Protein AF-K9VS09-F1 (afdb_monomer)

pLDDT: mean 83.29, std 17.56, range [35.41, 98.81]

Organism: NCBI:txid179408

Structure (mmCIF, N/CA/C/O backbone):
data_AF-K9VS09-F1
#
_entry.id   AF-K9VS09-F1
#
loop_
_atom_site.group_PDB
_atom_site.id
_atom_site.type_symbol
_atom_site.label_atom_id
_atom_site.label_alt_id
_atom_site.label_comp_id
_atom_site.label_asym_id
_atom_site.label_entity_id
_atom_site.label_seq_id
_atom_site.pdbx_PDB_ins_code
_atom_site.Cartn_x
_atom_site.Cartn_y
_atom_site.Cartn_z
_atom_site.occupancy
_atom_site.B_iso_or_equiv
_atom_site.auth_seq_id
_atom_site.auth_comp_id
_atom_site.auth_asym_id
_atom_site.auth_atom_id
_atom_site.pdbx_PDB_model_num
ATOM 1 N N . MET A 1 1 ? 33.680 -19.937 -50.812 1.00 61.38 1 MET A N 1
ATOM 2 C CA . MET A 1 1 ? 33.586 -20.723 -52.054 1.00 61.38 1 MET A CA 1
ATOM 3 C C . MET A 1 1 ? 34.988 -21.170 -52.400 1.00 61.38 1 MET A C 1
ATOM 5 O O . MET A 1 1 ? 35.864 -20.314 -52.418 1.00 61.38 1 MET A O 1
ATOM 9 N N . ASP A 1 2 ? 35.218 -22.463 -52.589 1.00 74.00 2 ASP A N 1
ATOM 10 C CA . ASP A 1 2 ? 36.475 -22.972 -53.142 1.00 74.00 2 ASP A CA 1
ATOM 11 C C . ASP A 1 2 ? 36.403 -23.099 -54.675 1.00 74.00 2 ASP A C 1
ATOM 13 O O . ASP A 1 2 ? 35.373 -22.819 -55.294 1.00 74.00 2 ASP A O 1
ATOM 17 N N . SER A 1 3 ? 37.511 -23.508 -55.296 1.00 69.38 3 SER A N 1
ATOM 18 C CA . SER A 1 3 ? 37.641 -23.674 -56.749 1.00 69.38 3 SER A CA 1
ATOM 19 C C . SER A 1 3 ? 36.768 -24.788 -57.344 1.00 69.38 3 SER A C 1
ATOM 21 O O . SER A 1 3 ? 36.714 -24.913 -58.564 1.00 69.38 3 SER A O 1
ATOM 23 N N . SER A 1 4 ? 36.069 -25.565 -56.508 1.00 77.88 4 SER A N 1
ATOM 24 C CA . SER A 1 4 ? 35.076 -26.572 -56.913 1.00 77.88 4 SER A CA 1
ATOM 25 C C . SER A 1 4 ? 33.634 -26.109 -56.655 1.00 77.88 4 SER A C 1
ATOM 27 O O . SER A 1 4 ? 32.692 -26.866 -56.880 1.00 77.88 4 SER A O 1
ATOM 29 N N . GLY A 1 5 ? 33.444 -24.866 -56.195 1.00 69.06 5 GLY A N 1
ATOM 30 C CA . GLY A 1 5 ? 32.136 -24.266 -55.935 1.00 69.06 5 GLY A CA 1
ATOM 31 C C . GLY A 1 5 ? 31.558 -24.557 -54.547 1.00 69.06 5 GLY A C 1
ATOM 32 O O . GLY A 1 5 ? 30.433 -24.139 -54.274 1.00 69.06 5 GLY A O 1
ATOM 33 N N . ALA A 1 6 ? 32.291 -25.214 -53.642 1.00 67.88 6 ALA A N 1
ATOM 34 C CA . ALA A 1 6 ? 31.785 -25.501 -52.304 1.00 67.88 6 ALA A CA 1
ATOM 35 C C . ALA A 1 6 ? 31.854 -24.251 -51.417 1.00 67.88 6 ALA A C 1
ATOM 37 O O . ALA A 1 6 ? 32.883 -23.578 -51.311 1.00 67.88 6 ALA A O 1
ATOM 38 N N . TYR A 1 7 ? 30.754 -23.920 -50.751 1.00 76.00 7 TYR A N 1
ATOM 39 C CA . TYR A 1 7 ? 30.712 -22.874 -49.737 1.00 76.00 7 TYR A CA 1
ATOM 40 C C . TYR A 1 7 ? 30.000 -23.359 -48.487 1.00 76.00 7 TYR A C 1
ATOM 42 O O . TYR A 1 7 ? 29.093 -24.182 -48.539 1.00 76.00 7 TYR A O 1
ATOM 50 N N . VAL A 1 8 ? 30.413 -22.793 -47.359 1.00 62.03 8 VAL A N 1
ATOM 51 C CA . VAL A 1 8 ? 29.690 -22.873 -46.097 1.00 62.03 8 VAL A CA 1
ATOM 52 C C . VAL A 1 8 ? 29.007 -21.532 -45.886 1.00 62.03 8 VAL A C 1
ATOM 54 O O . VAL A 1 8 ? 29.649 -20.484 -45.958 1.00 62.03 8 VAL A O 1
ATOM 57 N N . GLY A 1 9 ? 27.699 -21.575 -45.660 1.00 75.31 9 GLY A N 1
ATOM 58 C CA . GLY A 1 9 ? 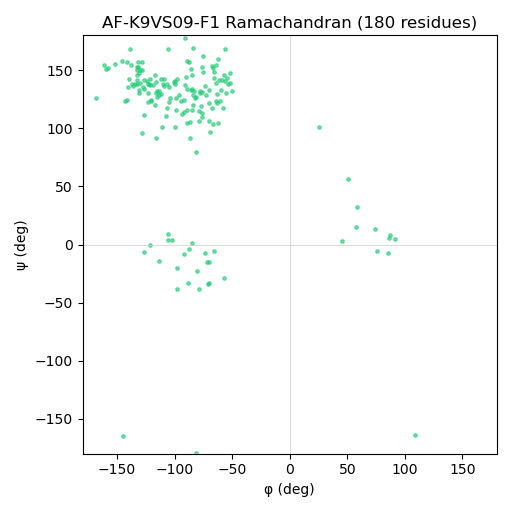26.918 -20.437 -45.199 1.00 75.31 9 GLY A CA 1
ATOM 59 C C . GLY A 1 9 ? 26.578 -20.623 -43.728 1.00 75.31 9 GLY A C 1
ATOM 60 O O . GLY A 1 9 ? 26.166 -21.706 -43.318 1.00 75.31 9 GLY A O 1
ATOM 61 N N . GLN A 1 10 ? 26.737 -19.566 -42.941 1.00 66.75 10 GLN A N 1
ATOM 62 C CA . GLN A 1 10 ? 26.152 -19.483 -41.613 1.00 66.75 10 GLN A CA 1
ATOM 63 C C . GLN A 1 10 ? 24.868 -18.666 -41.724 1.00 66.75 10 GLN A C 1
ATOM 65 O O . GLN A 1 10 ? 24.889 -17.549 -42.238 1.00 66.75 10 GLN A O 1
ATOM 70 N N . ALA A 1 11 ? 23.759 -19.218 -41.244 1.00 69.62 11 ALA A N 1
ATOM 71 C CA . ALA A 1 11 ? 22.544 -18.453 -41.022 1.00 69.62 11 ALA A CA 1
ATOM 72 C C . ALA A 1 11 ? 22.455 -18.094 -39.536 1.00 69.62 11 ALA A C 1
ATOM 74 O O . ALA A 1 11 ? 22.726 -18.928 -38.672 1.00 69.62 11 ALA A O 1
ATOM 75 N N . PHE A 1 12 ? 22.057 -16.861 -39.248 1.00 64.81 12 PHE A N 1
ATOM 76 C CA . PHE A 1 12 ? 21.596 -16.451 -37.929 1.00 64.81 12 PHE A CA 1
ATOM 77 C C . PHE A 1 12 ? 20.296 -15.671 -38.091 1.00 64.81 12 PHE A C 1
ATOM 79 O O . PHE A 1 12 ? 20.057 -15.041 -39.122 1.00 64.81 12 PHE A O 1
ATOM 86 N N . THR A 1 13 ? 19.468 -15.705 -37.056 1.00 55.44 13 THR A N 1
ATOM 87 C CA . THR A 1 13 ? 18.258 -14.891 -36.976 1.00 55.44 13 THR A CA 1
ATOM 88 C C . THR A 1 13 ? 18.535 -13.755 -36.006 1.00 55.44 13 THR A C 1
ATOM 90 O O . THR A 1 13 ? 18.895 -13.999 -34.855 1.00 55.44 13 THR A O 1
ATOM 93 N N . LEU A 1 14 ? 18.391 -12.512 -36.464 1.00 49.16 14 LEU A N 1
ATOM 94 C CA . LEU A 1 14 ? 18.384 -11.355 -35.577 1.00 49.16 14 LEU A CA 1
ATOM 95 C C . LEU A 1 14 ? 16.941 -11.104 -35.139 1.00 49.16 14 LEU A C 1
ATOM 97 O O . LEU A 1 14 ? 16.134 -10.594 -35.913 1.00 49.16 14 LEU A O 1
ATOM 101 N N . ASN A 1 15 ? 16.611 -11.453 -33.899 1.00 53.94 15 ASN A N 1
ATOM 102 C CA . ASN A 1 15 ? 15.335 -11.056 -33.319 1.00 53.94 15 ASN A CA 1
ATOM 103 C C . ASN A 1 15 ? 15.435 -9.593 -32.878 1.00 53.94 15 ASN A C 1
ATOM 105 O O . ASN A 1 15 ? 16.070 -9.282 -31.873 1.00 53.94 15 ASN A O 1
ATOM 109 N N . VAL A 1 16 ? 14.795 -8.694 -33.622 1.00 59.88 16 VAL A N 1
ATOM 110 C CA . VAL A 1 16 ? 14.548 -7.328 -33.153 1.00 59.88 16 VAL A CA 1
ATOM 111 C C . VAL A 1 16 ? 13.402 -7.411 -32.144 1.00 59.88 16 VAL A C 1
ATOM 113 O O . VAL A 1 16 ? 12.271 -7.716 -32.523 1.00 59.88 16 VAL A O 1
ATOM 116 N N . ARG A 1 17 ? 13.685 -7.206 -30.849 1.00 62.62 17 ARG A N 1
ATOM 117 C CA . ARG A 1 17 ? 12.623 -6.995 -29.850 1.00 62.62 17 ARG A CA 1
ATOM 118 C C . ARG A 1 17 ? 11.814 -5.761 -30.270 1.00 62.62 17 ARG A C 1
ATOM 120 O O . ARG A 1 17 ? 12.388 -4.795 -30.773 1.00 62.62 17 ARG A O 1
ATOM 127 N N . GLY A 1 18 ? 10.492 -5.807 -30.090 1.00 68.75 18 GLY A N 1
ATOM 128 C CA . GLY A 1 18 ? 9.643 -4.624 -30.252 1.00 68.75 18 GLY A CA 1
ATOM 129 C C . GLY A 1 18 ? 10.107 -3.476 -29.347 1.00 68.75 18 GLY A C 1
ATOM 130 O O . GLY A 1 18 ? 10.951 -3.670 -28.473 1.00 68.75 18 GLY A O 1
ATOM 131 N N . VAL A 1 19 ? 9.579 -2.268 -29.562 1.00 80.69 19 VAL A N 1
ATOM 132 C CA . VAL A 1 19 ? 9.852 -1.134 -28.664 1.00 80.69 19 VAL A CA 1
ATOM 133 C C . VAL A 1 19 ? 9.417 -1.530 -27.251 1.00 80.69 19 VAL A C 1
ATOM 135 O O . VAL A 1 19 ? 8.242 -1.807 -27.046 1.00 80.69 19 VAL A O 1
ATOM 138 N N . ASN A 1 20 ? 10.363 -1.578 -26.313 1.00 87.25 20 ASN A N 1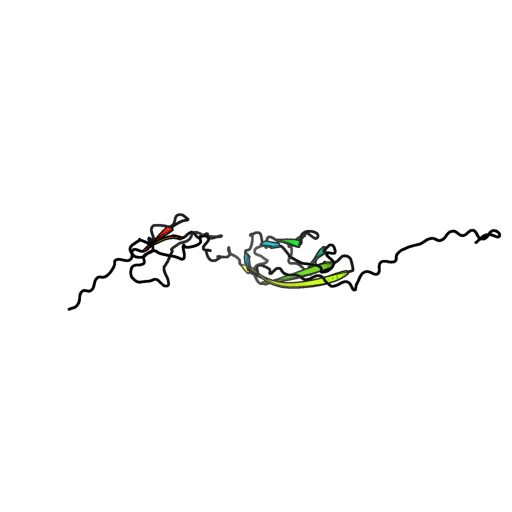
ATOM 139 C CA . ASN A 1 20 ? 10.112 -1.916 -24.913 1.00 87.25 20 ASN A CA 1
ATOM 140 C C . ASN A 1 20 ? 9.138 -0.907 -24.289 1.00 87.25 20 ASN A C 1
ATOM 142 O O . ASN A 1 20 ? 9.417 0.298 -24.308 1.00 87.25 20 ASN A O 1
ATOM 146 N N . ALA A 1 21 ? 8.022 -1.378 -23.737 1.00 91.25 21 ALA A N 1
ATOM 147 C CA . ALA A 1 21 ? 7.096 -0.532 -23.003 1.00 91.25 21 ALA A CA 1
ATOM 148 C C . ALA A 1 21 ? 7.562 -0.393 -21.544 1.00 91.25 21 ALA A C 1
ATOM 150 O O . ALA A 1 21 ? 8.121 -1.329 -20.989 1.00 91.25 21 ALA A O 1
ATOM 151 N N . PRO A 1 22 ? 7.358 0.761 -20.886 1.00 93.25 22 PRO A N 1
ATOM 152 C CA . PRO A 1 22 ? 7.612 0.852 -19.456 1.00 93.25 22 PRO A CA 1
ATOM 153 C C . PRO A 1 22 ? 6.620 -0.021 -18.671 1.00 93.25 22 PRO A C 1
ATOM 155 O O . PRO A 1 22 ? 5.462 -0.165 -19.088 1.00 93.25 22 PRO A O 1
ATOM 158 N N . PRO A 1 23 ? 7.008 -0.513 -17.482 1.00 97.31 23 PRO A N 1
ATOM 159 C CA . PRO A 1 23 ? 6.078 -1.206 -16.604 1.00 97.31 23 PRO A CA 1
ATOM 160 C C . PRO A 1 23 ? 4.938 -0.283 -16.148 1.00 97.31 23 PRO A C 1
ATOM 162 O O . PRO A 1 23 ? 5.060 0.938 -16.133 1.00 97.31 23 PRO A O 1
ATOM 165 N N . GLY A 1 24 ? 3.823 -0.860 -15.705 1.00 97.19 24 GLY A N 1
ATOM 166 C CA . GLY A 1 24 ? 2.690 -0.149 -15.112 1.00 97.19 24 GLY A CA 1
ATOM 167 C C . GLY A 1 24 ? 2.404 -0.624 -13.691 1.00 97.19 24 GLY A C 1
ATOM 168 O O . GLY A 1 24 ? 2.161 -1.811 -13.472 1.00 97.19 24 GLY A O 1
ATOM 169 N N . ILE A 1 25 ? 2.394 0.294 -12.719 1.00 98.19 25 ILE A N 1
ATOM 170 C CA . ILE A 1 25 ? 1.985 0.013 -11.333 1.00 98.19 25 ILE A CA 1
ATOM 171 C C . ILE A 1 25 ? 0.455 0.066 -11.250 1.00 98.19 25 ILE A C 1
ATOM 173 O O . ILE A 1 25 ? -0.152 1.064 -11.628 1.00 98.19 25 ILE A O 1
ATOM 177 N N . ILE A 1 26 ? -0.168 -0.999 -10.740 1.00 97.88 26 ILE A N 1
ATOM 178 C CA . ILE A 1 26 ? -1.633 -1.162 -10.673 1.00 97.88 26 ILE A CA 1
ATOM 179 C C . ILE A 1 26 ? -2.167 -1.352 -9.246 1.00 97.88 26 ILE A C 1
ATOM 181 O O . ILE A 1 26 ? -3.371 -1.505 -9.050 1.00 97.88 26 ILE A O 1
ATOM 185 N N . SER A 1 27 ? -1.294 -1.355 -8.238 1.00 97.88 27 SER A N 1
ATOM 186 C CA . SER A 1 27 ? -1.678 -1.365 -6.823 1.00 97.88 27 SER A CA 1
ATOM 187 C C . SER A 1 27 ? -1.850 0.049 -6.263 1.00 97.88 27 SER A C 1
ATOM 189 O O . SER A 1 27 ? -1.278 1.018 -6.766 1.00 97.88 27 SER A O 1
ATOM 191 N N . SER A 1 28 ? -2.611 0.167 -5.174 1.00 96.81 28 SER A N 1
ATOM 192 C CA . SER A 1 28 ? -2.734 1.401 -4.389 1.00 96.81 28 SER A CA 1
ATOM 193 C C . SER A 1 28 ? -2.254 1.179 -2.948 1.00 96.81 28 SER A C 1
ATOM 195 O O . SER A 1 28 ? -2.580 0.140 -2.367 1.00 96.81 28 SER A O 1
ATOM 197 N N . PRO A 1 29 ? -1.485 2.118 -2.369 1.00 96.25 29 PRO A N 1
ATOM 198 C CA . PRO A 1 29 ? -0.943 1.992 -1.019 1.00 96.25 29 PRO A CA 1
ATOM 199 C C . PRO A 1 29 ? -2.012 2.220 0.058 1.00 96.25 29 PRO A C 1
ATOM 201 O O . PRO A 1 29 ? -2.878 3.081 -0.116 1.00 96.25 29 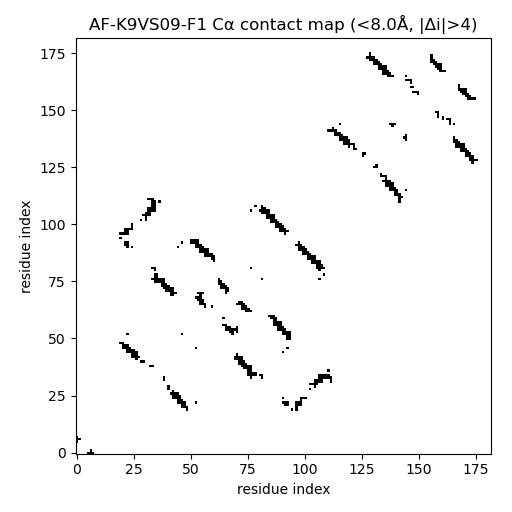PRO A O 1
ATOM 204 N N . PRO A 1 30 ? -1.911 1.558 1.225 1.00 93.88 30 PRO A N 1
ATOM 205 C CA . PRO A 1 30 ? -2.509 2.079 2.447 1.00 93.88 30 PRO A CA 1
ATOM 206 C C . PRO A 1 30 ? -1.848 3.418 2.803 1.00 93.88 30 PRO A C 1
ATOM 208 O O . PRO A 1 30 ? -0.625 3.523 2.843 1.00 93.88 30 PRO A O 1
ATOM 211 N N . THR A 1 31 ? -2.647 4.449 3.067 1.00 94.94 31 THR A N 1
ATOM 212 C CA . THR A 1 31 ? -2.159 5.816 3.342 1.00 94.94 31 THR A CA 1
ATOM 213 C C . THR A 1 31 ? -2.172 6.182 4.824 1.00 94.94 31 THR A C 1
ATOM 215 O O . THR A 1 31 ? -1.819 7.304 5.190 1.00 94.94 31 THR A O 1
ATOM 218 N N . LEU A 1 32 ? -2.525 5.226 5.685 1.00 92.75 32 LEU A N 1
ATOM 219 C CA . LEU A 1 32 ? -2.513 5.353 7.137 1.00 92.75 32 LEU A CA 1
ATOM 220 C C . LEU A 1 32 ? -1.702 4.202 7.747 1.00 92.75 32 LEU A C 1
ATOM 222 O O . LEU A 1 32 ? -1.890 3.041 7.378 1.00 92.75 32 LEU A O 1
ATOM 226 N N . ALA A 1 33 ? -0.826 4.519 8.698 1.00 93.75 33 ALA A N 1
ATOM 227 C CA . ALA A 1 33 ? -0.181 3.551 9.585 1.00 93.75 33 ALA A CA 1
ATOM 228 C C . ALA A 1 33 ? -0.108 4.099 11.020 1.00 93.75 33 ALA A C 1
ATOM 230 O O . ALA A 1 33 ? -0.358 5.278 11.254 1.00 93.75 33 ALA A O 1
ATOM 231 N N . ALA A 1 34 ? 0.228 3.247 11.984 1.00 93.50 34 ALA A N 1
ATOM 232 C CA . ALA A 1 34 ? 0.401 3.640 13.380 1.00 93.50 34 ALA A CA 1
ATOM 233 C C . ALA A 1 34 ? 1.847 3.409 13.824 1.00 93.50 34 ALA A C 1
ATOM 235 O O . ALA A 1 34 ? 2.474 2.437 13.395 1.00 93.50 34 ALA A O 1
ATOM 236 N N . ALA A 1 35 ? 2.349 4.277 14.702 1.00 95.56 35 ALA A N 1
ATOM 237 C CA . ALA A 1 35 ? 3.629 4.083 15.372 1.00 95.56 35 ALA A CA 1
ATOM 238 C C . ALA A 1 35 ? 3.675 2.721 16.090 1.00 95.56 35 ALA A C 1
ATOM 240 O O . ALA A 1 35 ? 2.670 2.233 16.613 1.00 95.56 35 ALA A O 1
ATOM 241 N N . ASP A 1 36 ? 4.846 2.092 16.061 1.00 94.75 36 ASP A N 1
ATOM 242 C CA . ASP A 1 36 ? 5.159 0.777 16.624 1.00 94.75 36 ASP A CA 1
ATOM 243 C C . ASP A 1 36 ? 4.293 -0.380 16.080 1.00 94.75 36 ASP A C 1
ATOM 245 O O . ASP A 1 36 ? 4.276 -1.485 16.633 1.00 94.75 36 ASP A O 1
ATOM 249 N N . LYS A 1 37 ? 3.580 -0.162 14.965 1.00 93.56 37 LYS A N 1
ATOM 250 C CA . LYS A 1 37 ? 2.824 -1.190 14.239 1.00 93.56 37 LYS A CA 1
ATOM 251 C C . LYS A 1 37 ? 3.453 -1.467 12.883 1.00 93.56 37 LYS A C 1
ATOM 253 O O . LYS A 1 37 ? 3.921 -0.567 12.196 1.00 93.56 37 LYS A O 1
ATOM 258 N N . ALA A 1 38 ? 3.439 -2.736 12.485 1.00 95.44 38 ALA A N 1
ATOM 259 C CA . ALA A 1 38 ? 3.961 -3.139 11.189 1.00 95.44 38 ALA A CA 1
ATOM 260 C C . ALA A 1 38 ? 3.086 -2.574 10.059 1.00 95.44 38 ALA A C 1
ATOM 262 O O . ALA A 1 38 ? 1.920 -2.939 9.919 1.00 95.44 38 ALA A O 1
ATOM 263 N N . TYR A 1 39 ? 3.682 -1.733 9.224 1.00 96.25 39 TYR A N 1
ATOM 264 C CA . TYR A 1 39 ? 3.171 -1.335 7.924 1.00 96.25 39 TYR A CA 1
ATOM 265 C C . TYR A 1 39 ? 3.674 -2.310 6.856 1.00 96.25 39 TYR A C 1
ATOM 267 O O . TYR A 1 39 ? 4.861 -2.654 6.803 1.00 96.25 39 TYR A O 1
ATOM 275 N N . LYS A 1 40 ? 2.763 -2.755 5.989 1.00 97.88 40 LYS A N 1
ATOM 276 C CA . LYS A 1 40 ? 3.070 -3.602 4.837 1.00 97.88 40 LYS A CA 1
ATOM 277 C C . LYS A 1 40 ? 2.320 -3.097 3.619 1.00 97.88 40 LYS A C 1
ATOM 279 O O . LYS A 1 40 ? 1.127 -2.816 3.705 1.00 97.88 40 LYS A O 1
ATOM 284 N N . TYR A 1 41 ? 3.002 -3.055 2.484 1.00 98.31 41 TYR A N 1
ATOM 285 C CA . TYR A 1 41 ? 2.378 -2.747 1.205 1.00 98.31 41 TYR A CA 1
ATOM 286 C C . TYR A 1 41 ? 3.005 -3.591 0.099 1.00 98.31 41 TYR A C 1
ATOM 288 O O . TYR A 1 41 ? 4.217 -3.584 -0.090 1.00 98.31 41 TYR A O 1
ATOM 296 N N . GLN A 1 42 ? 2.173 -4.348 -0.610 1.00 98.62 42 GLN A N 1
ATOM 297 C CA . GLN A 1 42 ? 2.583 -5.161 -1.745 1.00 98.62 42 GLN A CA 1
ATOM 298 C C . GLN A 1 42 ? 2.390 -4.360 -3.033 1.00 98.62 42 GLN A C 1
ATOM 300 O O . GLN A 1 42 ? 1.254 -4.103 -3.433 1.00 98.62 42 GLN A O 1
ATOM 305 N N . ILE A 1 43 ? 3.489 -4.001 -3.696 1.00 98.44 43 ILE A N 1
ATOM 306 C CA . ILE A 1 43 ? 3.421 -3.399 -5.028 1.00 98.44 43 ILE A CA 1
ATOM 307 C C . ILE A 1 43 ? 2.981 -4.465 -6.030 1.00 98.44 43 ILE A C 1
ATOM 309 O O . ILE A 1 43 ? 3.521 -5.571 -6.048 1.00 98.44 43 ILE A O 1
ATOM 313 N N . VAL A 1 44 ? 2.013 -4.129 -6.879 1.00 98.19 44 VAL A N 1
ATOM 314 C CA . VAL A 1 44 ? 1.632 -4.939 -8.037 1.00 98.19 44 VAL A CA 1
ATOM 315 C C . VAL A 1 44 ? 1.900 -4.111 -9.280 1.00 98.19 44 VAL A C 1
ATOM 317 O O . VAL A 1 44 ? 1.333 -3.031 -9.447 1.00 98.19 44 VAL A O 1
ATOM 320 N N . ALA A 1 45 ? 2.766 -4.623 -10.146 1.00 97.69 45 ALA A N 1
ATOM 321 C CA . ALA A 1 45 ? 3.097 -4.018 -11.424 1.00 97.69 45 ALA A CA 1
ATOM 322 C C . ALA A 1 45 ? 3.025 -5.064 -12.540 1.00 97.69 45 ALA A C 1
ATOM 324 O O . ALA A 1 45 ? 3.107 -6.267 -12.279 1.00 97.69 45 ALA A O 1
ATOM 325 N N . ARG A 1 46 ? 2.831 -4.602 -13.772 1.00 96.50 46 ARG A N 1
ATOM 326 C CA . ARG A 1 46 ? 2.829 -5.432 -14.977 1.00 96.50 46 ARG A CA 1
ATOM 327 C C . ARG A 1 46 ? 3.726 -4.818 -16.028 1.00 96.50 46 ARG A C 1
ATOM 329 O O . ARG A 1 46 ? 3.801 -3.601 -16.127 1.00 96.50 46 ARG A O 1
ATOM 336 N N . ASP A 1 47 ? 4.329 -5.681 -16.816 1.00 96.31 47 ASP A N 1
ATOM 337 C CA . ASP A 1 47 ? 5.080 -5.321 -18.003 1.00 96.31 47 ASP A CA 1
ATOM 338 C C . ASP A 1 47 ? 4.384 -5.920 -19.227 1.00 96.31 47 ASP A C 1
ATOM 340 O O . ASP A 1 47 ? 3.860 -7.035 -19.138 1.00 96.31 47 ASP A O 1
ATOM 344 N N . ALA A 1 48 ? 4.313 -5.184 -20.336 1.00 93.88 48 ALA A N 1
ATOM 345 C CA . ALA A 1 48 ? 3.596 -5.647 -21.526 1.00 93.88 48 ALA A CA 1
ATOM 346 C C . ALA A 1 48 ? 4.324 -6.818 -22.206 1.00 93.88 48 ALA A C 1
ATOM 348 O O . ALA A 1 48 ? 3.683 -7.743 -22.716 1.00 93.88 48 ALA A O 1
ATOM 349 N N . GLU A 1 49 ? 5.653 -6.816 -22.135 1.00 93.56 49 GLU A N 1
ATOM 350 C CA . GLU A 1 49 ? 6.525 -7.857 -22.664 1.00 93.56 49 GLU A CA 1
ATOM 351 C C . GLU A 1 49 ? 6.758 -8.998 -21.651 1.00 93.56 49 GLU A C 1
ATOM 353 O O . GLU A 1 49 ? 7.341 -10.028 -21.997 1.00 93.56 49 GLU A O 1
ATOM 358 N N . ASN A 1 50 ? 6.219 -8.866 -20.432 1.00 92.69 50 ASN A N 1
ATOM 359 C CA . ASN A 1 50 ? 6.459 -9.733 -19.274 1.00 92.69 50 ASN A CA 1
ATOM 360 C C . ASN A 1 50 ? 7.941 -9.806 -18.872 1.00 92.69 50 ASN A C 1
ATOM 362 O O . ASN A 1 50 ? 8.403 -10.843 -18.382 1.00 92.69 50 ASN A O 1
ATOM 366 N N . ASP A 1 51 ? 8.683 -8.717 -19.064 1.00 94.44 51 ASP A N 1
ATOM 367 C CA . ASP A 1 51 ? 10.060 -8.630 -18.603 1.00 94.44 51 ASP A CA 1
ATOM 368 C C . ASP A 1 51 ? 10.142 -8.665 -17.059 1.00 94.44 51 ASP A C 1
ATOM 370 O O . ASP A 1 51 ? 9.231 -8.207 -16.356 1.00 94.44 51 ASP A O 1
ATOM 374 N N . PRO A 1 52 ? 11.226 -9.227 -16.483 1.00 96.06 52 PRO A N 1
ATOM 375 C CA . PRO A 1 52 ? 11.427 -9.229 -15.040 1.00 96.06 52 PRO A CA 1
ATOM 376 C C . PRO A 1 52 ? 11.488 -7.810 -14.469 1.00 96.06 52 PRO A C 1
ATOM 378 O O . PRO A 1 52 ? 12.238 -6.963 -14.952 1.00 96.06 52 PRO A O 1
ATOM 381 N N . LEU A 1 53 ? 10.753 -7.587 -13.380 1.00 98.25 53 LEU A N 1
ATOM 382 C CA . LEU A 1 53 ? 10.677 -6.290 -12.716 1.00 98.25 53 LEU A CA 1
ATOM 383 C C . LEU A 1 53 ? 11.565 -6.230 -11.476 1.00 98.25 53 LEU A C 1
ATOM 385 O O . LEU A 1 53 ? 11.621 -7.173 -10.685 1.00 98.25 53 LEU A O 1
ATOM 389 N N . THR A 1 54 ? 12.217 -5.085 -11.293 1.00 98.62 54 THR A N 1
ATOM 390 C CA . THR A 1 54 ? 12.967 -4.741 -10.084 1.00 98.62 54 THR A CA 1
ATOM 391 C C . THR A 1 54 ? 12.287 -3.584 -9.367 1.00 98.62 54 THR A C 1
ATOM 393 O O . THR A 1 54 ? 11.944 -2.572 -9.976 1.00 98.62 54 THR A O 1
ATOM 396 N N . PHE A 1 55 ? 12.104 -3.729 -8.057 1.00 98.75 55 PHE A N 1
ATOM 397 C CA . PHE A 1 55 ? 11.415 -2.759 -7.209 1.00 98.75 55 PHE A CA 1
ATOM 398 C C . PHE A 1 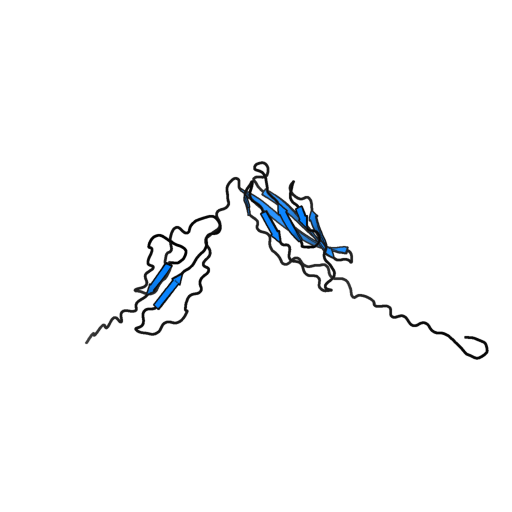55 ? 12.404 -2.039 -6.289 1.00 98.75 55 PHE A C 1
ATOM 400 O O . PHE A 1 55 ? 13.269 -2.663 -5.674 1.00 98.75 55 PHE A O 1
ATOM 407 N N . SER A 1 56 ? 12.265 -0.724 -6.148 1.00 98.69 56 SER A N 1
ATOM 408 C CA . SER A 1 56 ? 13.107 0.086 -5.264 1.00 98.69 56 SER A CA 1
ATOM 409 C C . SER A 1 56 ? 12.330 1.241 -4.630 1.00 98.69 56 SER A C 1
ATOM 411 O O . SER A 1 56 ? 11.277 1.650 -5.120 1.00 98.69 56 SER A O 1
ATOM 413 N N . LEU A 1 57 ? 12.841 1.746 -3.506 1.00 98.50 57 LEU A N 1
ATOM 414 C CA . LEU A 1 57 ? 12.313 2.926 -2.824 1.00 98.50 57 LEU A CA 1
ATOM 415 C C . LEU A 1 57 ? 13.140 4.155 -3.205 1.00 98.50 57 LEU A C 1
ATOM 417 O O . LEU A 1 57 ? 14.364 4.083 -3.294 1.00 98.50 57 LEU A O 1
ATOM 421 N N . VAL A 1 58 ? 12.471 5.292 -3.363 1.00 97.12 58 VAL A N 1
ATOM 422 C CA . VAL A 1 58 ? 13.085 6.594 -3.627 1.00 97.12 58 VAL A CA 1
ATOM 423 C C . VAL A 1 58 ? 12.978 7.429 -2.356 1.00 97.12 58 VAL A C 1
ATOM 425 O O . VAL A 1 58 ? 11.879 7.815 -1.962 1.00 97.12 58 VAL A O 1
ATOM 428 N N . SER A 1 59 ? 14.122 7.682 -1.715 1.00 92.25 59 SER A N 1
ATOM 429 C CA . SER A 1 59 ? 14.236 8.447 -0.461 1.00 92.25 59 SER A CA 1
ATOM 430 C C . SER A 1 59 ? 13.277 7.976 0.649 1.00 92.25 59 SER A C 1
ATOM 432 O O . SER A 1 59 ? 12.472 8.770 1.137 1.00 92.25 59 SER A O 1
ATOM 434 N N . PRO A 1 60 ? 13.316 6.689 1.046 1.00 95.75 60 PRO A N 1
ATOM 435 C CA . PRO A 1 60 ? 12.366 6.158 2.015 1.00 95.75 60 PRO A CA 1
ATOM 436 C C . PRO A 1 60 ? 12.547 6.750 3.422 1.00 95.75 60 PRO A C 1
ATOM 438 O O . PRO A 1 60 ? 13.672 7.080 3.812 1.00 95.75 60 PRO A O 1
ATOM 441 N N . PRO A 1 61 ? 11.473 6.793 4.236 1.00 97.06 61 PRO A N 1
ATOM 442 C CA . PRO A 1 61 ? 11.587 7.004 5.674 1.00 97.06 61 PRO A CA 1
ATOM 443 C C . PRO A 1 61 ? 12.573 6.018 6.308 1.00 97.06 61 PRO A C 1
ATOM 445 O O . PRO A 1 61 ? 12.679 4.862 5.888 1.00 97.06 61 PRO A O 1
ATOM 448 N N . ASN A 1 62 ? 13.271 6.454 7.358 1.00 97.56 62 ASN A N 1
ATOM 449 C CA . ASN A 1 62 ? 14.238 5.603 8.049 1.00 97.56 62 ASN A CA 1
ATOM 450 C C . ASN A 1 62 ? 13.582 4.288 8.522 1.00 97.56 62 ASN A C 1
ATOM 452 O O . ASN A 1 62 ? 12.514 4.303 9.142 1.00 97.56 62 ASN A O 1
ATOM 456 N N . GLY A 1 63 ? 14.229 3.164 8.205 1.00 97.75 63 GLY A N 1
ATOM 457 C CA . GLY A 1 63 ? 13.790 1.810 8.538 1.00 97.75 63 GLY A CA 1
ATOM 458 C C . GLY A 1 63 ? 12.809 1.184 7.544 1.00 97.75 63 GLY A C 1
ATOM 459 O O . GLY A 1 63 ? 12.497 0.002 7.684 1.00 97.75 63 GLY A O 1
ATOM 460 N N . MET A 1 64 ? 12.307 1.928 6.554 1.00 98.62 64 MET A N 1
ATOM 461 C CA . MET A 1 64 ? 11.436 1.367 5.521 1.00 98.62 64 MET A CA 1
ATOM 462 C C . MET A 1 64 ? 12.267 0.608 4.485 1.00 98.62 64 MET A C 1
ATOM 464 O O . MET A 1 64 ? 13.273 1.104 3.981 1.00 98.62 64 MET A O 1
ATOM 468 N N . THR A 1 65 ? 11.833 -0.606 4.157 1.00 98.69 65 THR A N 1
ATOM 469 C CA . THR A 1 65 ? 12.527 -1.503 3.225 1.00 98.69 65 THR A CA 1
ATOM 470 C C . THR A 1 65 ? 11.577 -2.009 2.151 1.00 98.69 65 THR A C 1
ATOM 472 O O . THR A 1 65 ? 10.363 -2.038 2.353 1.00 98.69 65 THR A O 1
ATOM 475 N N . ILE A 1 66 ? 12.133 -2.418 1.011 1.00 98.75 66 ILE A N 1
ATOM 476 C CA . ILE A 1 66 ? 11.404 -3.085 -0.067 1.00 98.75 66 ILE A CA 1
ATOM 477 C C . ILE A 1 66 ? 12.178 -4.319 -0.522 1.00 98.75 66 ILE A C 1
ATOM 479 O O . ILE A 1 66 ? 13.400 -4.277 -0.665 1.00 98.75 66 ILE A O 1
ATOM 483 N N . ASN A 1 67 ? 11.474 -5.424 -0.759 1.00 98.69 67 ASN A N 1
ATOM 484 C CA . ASN A 1 67 ? 12.064 -6.575 -1.429 1.00 98.69 67 ASN A CA 1
ATOM 485 C C . ASN A 1 67 ? 12.150 -6.294 -2.942 1.00 98.69 67 ASN A C 1
ATOM 487 O O . ASN A 1 67 ? 11.105 -6.141 -3.578 1.00 98.69 67 ASN A O 1
ATOM 491 N N . PRO A 1 68 ? 13.352 -6.281 -3.545 1.00 98.38 68 PRO A N 1
ATOM 492 C CA . PRO A 1 68 ? 13.524 -5.860 -4.932 1.00 98.38 68 PRO A CA 1
ATOM 493 C C . PRO A 1 68 ? 12.957 -6.835 -5.962 1.00 98.38 68 PRO A C 1
ATOM 495 O O . PRO A 1 68 ? 12.806 -6.454 -7.115 1.00 98.38 68 PRO A O 1
ATOM 498 N N . LYS A 1 69 ? 12.644 -8.076 -5.569 1.00 97.94 69 LYS A N 1
ATOM 499 C CA . LYS A 1 69 ? 12.059 -9.095 -6.452 1.00 97.94 69 LYS A CA 1
ATOM 500 C C . LYS A 1 69 ? 10.550 -9.188 -6.308 1.00 97.94 69 LYS A C 1
ATOM 502 O O . LYS A 1 69 ? 9.856 -9.428 -7.286 1.00 97.94 69 LYS A O 1
ATOM 507 N N . THR A 1 70 ? 10.046 -9.058 -5.081 1.00 98.12 70 THR A N 1
ATOM 508 C CA . THR A 1 70 ? 8.612 -9.232 -4.826 1.00 98.12 70 THR A CA 1
ATOM 509 C C . THR A 1 70 ? 7.859 -7.918 -4.764 1.00 98.12 70 THR A C 1
ATOM 511 O O . THR A 1 70 ? 6.649 -7.953 -4.900 1.00 98.12 70 THR A O 1
ATOM 514 N N . GLY A 1 71 ? 8.515 -6.777 -4.538 1.00 98.38 71 GLY A N 1
ATOM 515 C CA . GLY A 1 71 ? 7.842 -5.490 -4.348 1.00 98.38 71 GLY A CA 1
ATOM 516 C C . GLY A 1 71 ? 7.154 -5.343 -2.987 1.00 98.38 71 GLY A C 1
ATOM 517 O O . GLY A 1 71 ? 6.353 -4.428 -2.803 1.00 98.38 71 GLY A O 1
ATOM 518 N N . LEU A 1 72 ? 7.437 -6.232 -2.027 1.00 98.75 72 LEU A N 1
ATOM 519 C CA . LEU A 1 72 ? 6.892 -6.133 -0.675 1.00 98.75 72 LEU A CA 1
ATOM 520 C C . LEU A 1 72 ? 7.633 -5.049 0.115 1.00 98.75 72 LEU A C 1
ATOM 522 O O . LEU A 1 72 ? 8.808 -5.218 0.446 1.00 98.75 72 LEU A O 1
ATOM 526 N N . ILE A 1 73 ? 6.930 -3.968 0.440 1.00 98.81 73 ILE A N 1
ATOM 527 C CA . ILE A 1 73 ? 7.379 -2.922 1.359 1.00 98.81 73 ILE A CA 1
ATOM 528 C C . ILE A 1 73 ? 7.047 -3.335 2.791 1.00 98.81 73 ILE A C 1
ATOM 530 O O . ILE A 1 73 ? 5.922 -3.753 3.083 1.00 98.81 73 ILE A O 1
ATOM 534 N N . GLN A 1 74 ? 8.020 -3.185 3.688 1.00 98.62 74 GLN A N 1
ATOM 535 C CA . GLN A 1 74 ? 7.875 -3.439 5.119 1.00 98.62 74 GLN A CA 1
ATOM 536 C C . GLN A 1 74 ? 8.499 -2.313 5.933 1.00 98.62 74 GLN A C 1
ATOM 538 O O . GLN A 1 74 ? 9.599 -1.844 5.629 1.00 98.62 74 GLN A O 1
ATOM 543 N N . TRP A 1 75 ? 7.802 -1.909 6.993 1.00 98.50 75 TRP A N 1
ATOM 544 C CA . TRP A 1 75 ? 8.271 -0.873 7.903 1.00 98.50 75 TRP A CA 1
ATOM 545 C C . TRP A 1 75 ? 7.564 -0.946 9.257 1.00 98.50 75 TRP A C 1
ATOM 547 O O . TRP A 1 75 ? 6.405 -1.344 9.324 1.00 98.50 75 TRP A O 1
ATOM 557 N N . THR A 1 76 ? 8.240 -0.519 10.320 1.00 97.69 76 THR A N 1
ATOM 558 C CA . THR A 1 76 ? 7.637 -0.273 11.634 1.00 97.69 76 THR A CA 1
ATOM 559 C C . THR A 1 76 ? 8.052 1.138 12.061 1.00 97.69 76 THR A C 1
ATOM 561 O O . THR A 1 76 ? 9.180 1.296 12.531 1.00 97.69 76 THR A O 1
ATOM 564 N N . PRO A 1 77 ? 7.216 2.170 11.835 1.00 97.12 77 PRO A N 1
ATOM 565 C CA . PRO A 1 77 ? 7.527 3.538 12.247 1.00 97.12 77 PRO A CA 1
ATOM 566 C C . PRO A 1 77 ? 7.681 3.642 13.759 1.00 97.12 77 PRO A C 1
ATOM 568 O O . PRO A 1 77 ? 6.887 3.059 14.490 1.00 97.12 77 PRO A O 1
ATOM 571 N N . SER A 1 78 ? 8.628 4.444 14.233 1.00 96.94 78 SER A N 1
ATOM 572 C CA . SER A 1 78 ? 8.692 4.830 15.645 1.00 96.94 78 SER A CA 1
ATOM 573 C C . SER A 1 78 ? 7.777 6.023 15.947 1.00 96.94 78 SER A C 1
ATOM 575 O O . SER A 1 78 ? 7.317 6.737 15.052 1.00 96.94 78 SER A O 1
ATOM 577 N N . LEU A 1 79 ? 7.582 6.316 17.235 1.00 95.94 79 LEU A N 1
ATOM 578 C CA . LEU A 1 79 ? 6.879 7.524 17.687 1.00 95.94 79 LEU A CA 1
ATOM 579 C C . LEU A 1 79 ? 7.494 8.835 17.165 1.00 95.94 79 LEU A C 1
ATOM 581 O O . LEU A 1 79 ? 6.771 9.807 16.964 1.00 95.94 79 LEU A O 1
ATOM 585 N N . SER A 1 80 ? 8.804 8.880 16.897 1.00 97.06 80 SER A N 1
ATOM 586 C CA . SER A 1 80 ? 9.449 10.076 16.331 1.00 97.06 80 SER A CA 1
ATOM 587 C C . SER A 1 80 ? 9.130 10.292 14.847 1.00 97.06 80 SER A C 1
ATOM 589 O O . SER A 1 80 ? 9.526 11.306 14.283 1.00 97.06 80 SER A O 1
ATOM 591 N N . GLN A 1 81 ? 8.451 9.337 14.207 1.00 97.25 81 GLN A N 1
ATOM 592 C CA . GLN A 1 81 ? 8.045 9.384 12.801 1.00 97.25 81 GLN A CA 1
ATOM 593 C C . GLN A 1 81 ? 6.536 9.648 12.638 1.00 97.25 81 GLN A C 1
ATOM 595 O O . GLN A 1 81 ? 6.025 9.567 11.521 1.00 97.25 81 GLN A O 1
ATOM 600 N N . VAL A 1 82 ? 5.828 9.989 13.726 1.00 96.88 82 VAL A N 1
ATOM 601 C CA . VAL A 1 82 ? 4.426 10.445 13.704 1.00 96.88 82 VAL A CA 1
ATOM 602 C C . VAL A 1 82 ? 4.270 11.668 12.793 1.00 96.88 82 VAL A C 1
ATOM 604 O O . VAL A 1 82 ? 5.117 12.560 12.780 1.00 96.88 82 VAL A O 1
ATOM 607 N N . GLY A 1 83 ? 3.171 11.713 12.038 1.00 96.62 83 GLY A N 1
ATOM 608 C CA . GLY A 1 83 ? 2.913 12.729 11.018 1.00 96.62 83 GLY A CA 1
ATOM 609 C C . GLY A 1 83 ? 3.016 12.181 9.595 1.00 96.62 83 GLY A C 1
ATOM 610 O O . GLY A 1 83 ? 2.939 10.975 9.370 1.00 96.62 83 GLY A O 1
ATOM 611 N N . VAL A 1 84 ? 3.127 13.076 8.614 1.00 97.50 84 VAL A N 1
ATOM 612 C CA . VAL A 1 84 ? 3.148 12.705 7.192 1.00 97.50 84 VAL A CA 1
ATOM 613 C C . VAL A 1 84 ? 4.550 12.284 6.762 1.00 97.50 84 VAL A C 1
ATOM 615 O O . VAL A 1 84 ? 5.526 12.987 7.012 1.00 97.50 84 VAL A O 1
ATOM 618 N N . GLN A 1 85 ? 4.627 11.153 6.066 1.00 97.81 85 GLN A N 1
ATOM 619 C CA . GLN A 1 85 ? 5.842 10.576 5.506 1.00 97.81 85 GLN A CA 1
ATOM 620 C C . GLN A 1 85 ? 5.649 10.389 4.001 1.00 97.81 85 GLN A C 1
ATOM 622 O O . GLN A 1 85 ? 4.719 9.708 3.569 1.00 97.81 85 GLN A O 1
ATOM 627 N N . ASN A 1 86 ? 6.517 10.995 3.194 1.00 97.62 86 ASN A N 1
ATOM 628 C CA . ASN A 1 86 ? 6.463 10.839 1.742 1.00 97.62 86 ASN A CA 1
ATOM 629 C C . ASN A 1 86 ? 7.204 9.566 1.337 1.00 97.62 86 ASN A C 1
ATOM 631 O O . ASN A 1 86 ? 8.354 9.366 1.726 1.00 97.62 86 ASN A O 1
ATOM 635 N N . VAL A 1 87 ? 6.550 8.721 0.545 1.00 98.19 87 VAL A N 1
ATOM 636 C CA . VAL A 1 87 ? 7.129 7.473 0.049 1.00 98.19 87 VAL A CA 1
ATOM 637 C C . VAL A 1 87 ? 7.130 7.497 -1.471 1.00 98.19 87 VAL A C 1
ATOM 639 O O . VAL A 1 87 ? 6.085 7.672 -2.099 1.00 98.19 87 VAL A O 1
ATOM 642 N N . GLY A 1 88 ? 8.312 7.318 -2.059 1.00 98.12 88 GLY A N 1
ATOM 643 C CA . GLY A 1 88 ? 8.486 7.099 -3.489 1.00 98.12 88 GLY A CA 1
ATOM 644 C C . GLY A 1 88 ? 8.856 5.649 -3.774 1.00 98.12 88 GLY A C 1
ATOM 645 O O . GLY A 1 88 ? 9.685 5.062 -3.081 1.00 98.12 88 GLY A O 1
ATOM 646 N N . VAL A 1 89 ? 8.260 5.080 -4.813 1.00 98.56 89 VAL A N 1
ATOM 647 C CA . VAL A 1 89 ? 8.565 3.746 -5.334 1.00 98.56 89 VAL A CA 1
ATOM 648 C C . VAL A 1 89 ? 8.947 3.885 -6.798 1.00 98.56 89 VAL A C 1
ATOM 650 O O . VAL A 1 89 ? 8.298 4.629 -7.534 1.00 98.56 89 VAL A O 1
ATOM 653 N N . LEU A 1 90 ? 9.979 3.157 -7.211 1.00 98.56 90 LEU A N 1
ATOM 654 C CA . LEU A 1 90 ? 10.413 3.027 -8.595 1.00 98.56 90 LEU A CA 1
ATOM 655 C C . LEU A 1 90 ? 10.415 1.544 -8.977 1.00 98.56 90 LEU A C 1
ATOM 657 O O . LEU A 1 90 ? 10.974 0.708 -8.262 1.00 98.56 90 LEU A O 1
ATOM 661 N N . VAL A 1 91 ? 9.791 1.234 -10.107 1.00 98.56 91 VAL A N 1
ATOM 662 C CA . VAL A 1 91 ? 9.785 -0.091 -10.727 1.00 98.56 91 VAL A CA 1
ATOM 663 C C . VAL A 1 91 ? 10.497 0.025 -12.061 1.00 98.56 91 VAL A C 1
ATOM 665 O O . VAL A 1 91 ? 10.134 0.889 -12.856 1.00 98.56 91 VAL A O 1
ATOM 668 N N . SER A 1 92 ? 11.496 -0.817 -12.300 1.00 97.94 92 SER A N 1
ATOM 669 C CA . SER A 1 92 ? 12.229 -0.874 -13.564 1.00 97.94 92 SER A CA 1
ATOM 670 C C . SER A 1 92 ? 12.132 -2.259 -14.190 1.00 97.94 92 SER A C 1
ATOM 672 O O . SER A 1 92 ? 12.195 -3.259 -13.470 1.00 97.94 92 SER A O 1
ATOM 674 N N . ASP A 1 93 ? 12.023 -2.323 -15.511 1.00 96.62 93 ASP A N 1
ATOM 675 C CA . ASP A 1 93 ? 12.205 -3.568 -16.262 1.00 96.62 93 ASP A CA 1
ATOM 676 C C . ASP A 1 93 ? 13.700 -3.871 -16.503 1.00 96.62 93 ASP A C 1
ATOM 678 O O . ASP A 1 93 ? 14.593 -3.128 -16.077 1.00 96.62 93 ASP A O 1
ATOM 682 N N . SER A 1 94 ? 13.988 -4.983 -17.184 1.00 94.06 94 SER A N 1
ATOM 683 C CA . SER A 1 94 ? 15.355 -5.385 -17.545 1.00 94.06 94 SER A CA 1
ATOM 684 C C . SER A 1 94 ? 16.000 -4.541 -18.649 1.00 94.06 94 SER A C 1
ATOM 686 O O . SER A 1 94 ? 17.215 -4.614 -18.835 1.00 94.06 94 SER A O 1
ATOM 688 N N . SER A 1 95 ? 15.207 -3.761 -19.380 1.00 91.50 95 SER A N 1
ATOM 689 C CA . SER A 1 95 ? 15.642 -2.869 -20.460 1.00 91.50 95 SER A CA 1
ATOM 690 C C . SER A 1 95 ? 15.938 -1.446 -19.957 1.00 91.50 95 SER A C 1
ATOM 692 O O . SER A 1 95 ? 16.482 -0.627 -20.699 1.00 91.50 95 SER A O 1
ATOM 694 N N . GLY A 1 96 ? 15.615 -1.155 -18.694 1.00 90.75 96 GLY A N 1
ATOM 695 C CA . GLY A 1 96 ? 15.833 0.122 -18.026 1.00 90.75 96 GLY A CA 1
ATOM 696 C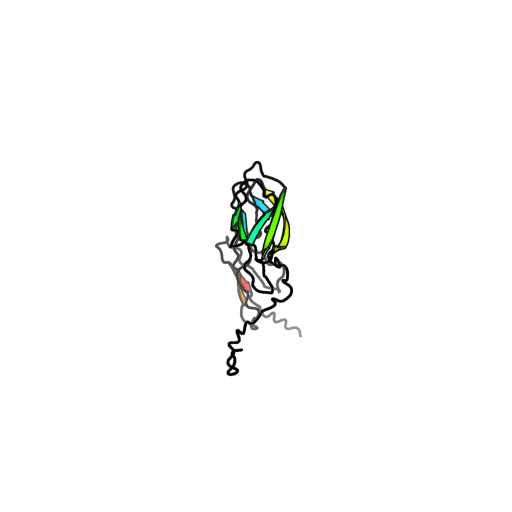 C . GLY A 1 96 ? 14.665 1.107 -18.122 1.00 90.75 96 GLY A C 1
ATOM 697 O O . GLY A 1 96 ? 14.812 2.232 -17.639 1.00 90.75 96 GLY A O 1
ATOM 698 N N . ALA A 1 97 ? 13.516 0.736 -18.703 1.00 94.38 97 ALA A N 1
ATOM 699 C CA . ALA A 1 97 ? 12.337 1.596 -18.629 1.00 94.38 97 ALA A CA 1
ATOM 700 C C . ALA A 1 97 ? 11.699 1.498 -17.237 1.00 94.38 97 ALA A C 1
ATOM 702 O O . ALA A 1 97 ? 11.884 0.524 -16.503 1.00 94.38 97 ALA A O 1
ATOM 703 N N . THR A 1 98 ? 11.008 2.563 -16.822 1.00 97.00 98 THR A N 1
ATOM 704 C CA . THR A 1 98 ? 10.593 2.724 -15.424 1.00 97.00 98 THR A CA 1
ATOM 705 C C . THR A 1 98 ? 9.176 3.253 -15.264 1.00 97.00 98 THR A C 1
ATOM 707 O O . THR A 1 98 ? 8.666 3.989 -16.107 1.00 97.00 98 THR A O 1
ATOM 710 N N . ALA A 1 99 ? 8.575 2.923 -14.123 1.00 97.75 99 ALA A N 1
ATOM 711 C CA . ALA A 1 99 ? 7.384 3.563 -13.585 1.00 97.75 99 ALA A CA 1
ATOM 712 C C . ALA A 1 99 ? 7.602 3.957 -12.129 1.00 97.75 99 ALA A C 1
ATOM 714 O O . ALA A 1 99 ? 8.348 3.306 -11.397 1.00 97.75 99 ALA A O 1
ATOM 715 N N . SER A 1 100 ? 6.926 5.020 -11.697 1.00 97.62 100 SER A N 1
ATOM 716 C CA . SER A 1 100 ? 7.011 5.503 -10.323 1.00 97.62 100 SER A CA 1
ATOM 717 C C . SER A 1 100 ? 5.637 5.680 -9.687 1.00 97.62 100 SER A C 1
ATOM 719 O O . SER A 1 100 ? 4.645 5.955 -10.360 1.00 97.62 100 SER A O 1
ATOM 721 N N . GLN A 1 101 ? 5.587 5.506 -8.369 1.00 98.12 101 GLN A N 1
ATOM 722 C CA . GLN A 1 101 ? 4.427 5.807 -7.536 1.00 98.12 101 GLN A CA 1
ATOM 723 C C . GLN A 1 101 ? 4.903 6.636 -6.347 1.00 98.12 101 GLN A C 1
ATOM 725 O O . GLN A 1 101 ? 5.863 6.269 -5.673 1.00 98.12 101 GLN A O 1
ATOM 730 N N . GLN A 1 102 ? 4.228 7.751 -6.088 1.00 97.81 102 GLN A N 1
ATOM 731 C CA . GLN A 1 102 ? 4.476 8.595 -4.924 1.00 97.81 102 GLN A CA 1
ATOM 732 C C . GLN A 1 102 ? 3.194 8.724 -4.115 1.00 97.81 102 GLN A C 1
ATOM 734 O O . GLN A 1 102 ? 2.112 8.873 -4.683 1.00 97.81 102 GLN A O 1
ATOM 739 N N . TYR A 1 103 ? 3.313 8.658 -2.793 1.00 97.69 103 TYR A N 1
ATOM 740 C CA . TYR A 1 103 ? 2.177 8.826 -1.898 1.00 97.69 103 TYR A CA 1
ATOM 741 C C . TYR A 1 103 ? 2.600 9.385 -0.539 1.00 97.69 103 TYR A C 1
ATOM 743 O O . TYR A 1 103 ? 3.742 9.232 -0.102 1.00 97.69 103 TYR A O 1
ATOM 751 N N . ALA A 1 104 ? 1.643 10.027 0.128 1.00 97.12 104 ALA A N 1
ATOM 752 C CA . ALA A 1 104 ? 1.767 10.472 1.507 1.00 97.12 104 ALA A CA 1
ATOM 753 C C . ALA A 1 104 ? 1.184 9.402 2.440 1.00 97.12 104 ALA A C 1
ATOM 755 O O . ALA A 1 104 ? 0.022 9.014 2.307 1.00 97.12 104 ALA A O 1
ATOM 756 N N . LEU A 1 105 ? 1.994 8.931 3.383 1.00 96.69 105 LEU A N 1
ATOM 757 C CA . LEU A 1 105 ? 1.610 7.992 4.429 1.00 96.69 105 LEU A CA 1
ATOM 758 C C . LEU A 1 105 ? 1.522 8.747 5.756 1.00 96.69 105 LEU A C 1
ATOM 760 O O . LEU A 1 105 ? 2.516 9.294 6.227 1.00 96.69 105 LEU A O 1
ATOM 764 N N . THR A 1 106 ? 0.338 8.792 6.361 1.00 96.56 106 THR A N 1
ATOM 765 C CA . THR A 1 106 ? 0.147 9.449 7.659 1.00 96.56 106 THR A CA 1
ATOM 766 C C . THR A 1 106 ? 0.335 8.443 8.785 1.00 96.56 106 THR A C 1
ATOM 768 O O . THR A 1 106 ? -0.341 7.415 8.821 1.00 96.56 106 THR A O 1
ATOM 771 N N . ILE A 1 107 ? 1.240 8.754 9.710 1.00 96.62 107 ILE A N 1
ATOM 772 C CA . ILE A 1 107 ? 1.537 7.944 10.891 1.00 96.62 107 ILE A CA 1
ATOM 773 C C . ILE A 1 107 ? 0.810 8.520 12.097 1.00 96.62 107 ILE A C 1
ATOM 775 O O . ILE A 1 107 ? 1.103 9.640 12.521 1.00 96.62 107 ILE A O 1
ATOM 779 N N . SER A 1 108 ? -0.120 7.757 12.665 1.00 94.50 108 SER A N 1
ATOM 780 C CA . SER A 1 108 ? -0.780 8.099 13.923 1.00 94.50 108 SER A CA 1
ATOM 781 C C . SER A 1 108 ? 0.033 7.633 15.128 1.00 94.50 108 SER A C 1
ATOM 783 O O . SER A 1 108 ? 0.745 6.630 15.085 1.00 94.50 108 SER A O 1
ATOM 785 N N . GLN A 1 109 ? -0.104 8.356 16.238 1.00 91.94 109 GLN A N 1
ATOM 786 C CA . GLN A 1 109 ? 0.525 7.992 17.508 1.00 91.94 109 GLN A CA 1
ATOM 787 C C . GLN A 1 109 ? -0.117 6.751 18.152 1.00 91.94 109 GLN A C 1
ATOM 789 O O . GLN A 1 109 ? 0.563 5.971 18.809 1.00 91.94 109 GLN A O 1
ATOM 794 N N . THR A 1 110 ? -1.426 6.568 17.978 1.00 82.94 110 THR A N 1
ATOM 795 C CA . THR A 1 110 ? -2.183 5.416 18.489 1.00 82.94 110 THR A CA 1
ATOM 796 C C . THR A 1 110 ? -2.536 4.456 17.362 1.00 82.94 110 THR A C 1
ATOM 798 O O . THR A 1 110 ? -2.412 4.807 16.188 1.00 82.94 110 THR A O 1
ATOM 801 N N . ALA A 1 111 ? -3.015 3.256 17.708 1.00 76.12 111 ALA A N 1
ATOM 802 C CA . ALA A 1 111 ? -3.596 2.343 16.728 1.00 76.12 111 ALA A CA 1
ATOM 803 C C . ALA A 1 111 ? -4.680 3.058 15.899 1.00 76.12 111 ALA A C 1
ATOM 805 O O . ALA A 1 111 ? -5.454 3.857 16.433 1.00 76.12 111 ALA A O 1
ATOM 806 N N . ILE A 1 112 ? -4.691 2.790 14.594 1.00 75.69 112 ILE A N 1
ATOM 807 C CA . ILE A 1 112 ? -5.747 3.251 13.692 1.00 75.69 112 ILE A CA 1
ATOM 808 C C . ILE A 1 112 ? -6.980 2.404 13.969 1.00 75.69 112 ILE A C 1
ATOM 810 O O . ILE A 1 112 ? -6.845 1.194 14.102 1.00 75.69 112 ILE A O 1
ATOM 814 N N . ASN A 1 113 ? -8.143 3.046 14.035 1.00 75.19 113 ASN A N 1
ATOM 815 C CA . ASN A 1 113 ? -9.430 2.366 14.041 1.00 75.19 113 ASN A CA 1
ATOM 816 C C . ASN A 1 113 ? -9.936 2.240 12.598 1.00 75.19 113 ASN A C 1
ATOM 818 O O . ASN A 1 113 ? -10.263 3.239 11.951 1.00 75.19 113 ASN A O 1
ATOM 822 N N . LEU A 1 114 ? -10.017 1.020 12.105 1.00 75.69 114 LEU A N 1
ATOM 823 C CA . LEU A 1 114 ? -10.556 0.610 10.827 1.00 75.69 114 LEU A CA 1
ATOM 824 C C . LEU A 1 114 ? -12.048 0.314 11.007 1.00 75.69 114 LEU A C 1
ATOM 826 O O . LEU A 1 114 ? -12.479 -0.174 12.048 1.00 75.69 114 LEU A O 1
ATOM 830 N N . PRO A 1 115 ? -12.887 0.629 10.011 1.00 77.00 115 PRO A N 1
ATOM 831 C CA . PRO A 1 115 ? -14.296 0.286 10.097 1.00 77.00 115 PRO A CA 1
ATOM 832 C C . PRO A 1 115 ? -14.477 -1.245 10.082 1.00 77.00 115 PRO A C 1
ATOM 834 O O . PRO A 1 115 ? -13.796 -1.928 9.309 1.00 77.00 115 PRO A O 1
ATOM 837 N N . PRO A 1 116 ? -15.440 -1.794 10.845 1.00 83.56 116 PRO A N 1
ATOM 838 C CA . PRO A 1 116 ? -15.855 -3.183 10.692 1.00 83.56 116 PRO A CA 1
ATOM 839 C C . PRO A 1 116 ? -16.330 -3.479 9.264 1.00 83.56 116 PRO A C 1
ATOM 841 O O . PRO A 1 116 ? -16.971 -2.645 8.621 1.00 83.56 116 PRO A O 1
ATOM 844 N N . ALA A 1 117 ? -16.079 -4.694 8.783 1.00 86.44 117 ALA A N 1
ATOM 845 C CA . ALA A 1 117 ? -16.486 -5.159 7.462 1.00 86.44 117 ALA A CA 1
ATOM 846 C C . ALA A 1 117 ? -17.500 -6.304 7.568 1.00 86.44 117 ALA A C 1
ATOM 848 O O . ALA A 1 117 ? -17.266 -7.271 8.291 1.00 86.44 117 ALA A O 1
ATOM 849 N N . ILE A 1 118 ? -18.605 -6.228 6.818 1.00 88.50 118 ILE A N 1
ATOM 850 C CA . ILE A 1 118 ? -19.550 -7.346 6.666 1.00 88.50 118 ILE A CA 1
ATOM 851 C C . ILE A 1 118 ? -18.908 -8.415 5.783 1.00 88.50 118 ILE A C 1
ATOM 853 O O . ILE A 1 118 ? -18.441 -8.123 4.685 1.00 88.50 118 ILE A O 1
ATOM 857 N N . THR A 1 119 ? -18.912 -9.656 6.257 1.00 89.81 119 THR A N 1
ATOM 858 C CA . THR A 1 119 ? -18.285 -10.805 5.587 1.00 89.81 119 THR A CA 1
ATOM 859 C C . THR A 1 119 ? -19.297 -11.839 5.100 1.00 89.81 119 THR A C 1
ATOM 861 O O . THR A 1 119 ? -18.964 -12.695 4.283 1.00 89.81 119 THR A O 1
ATOM 864 N N . SER A 1 120 ? -20.546 -11.767 5.559 1.00 89.88 120 SER A N 1
ATOM 865 C CA . SER A 1 120 ? -21.632 -12.628 5.091 1.00 89.88 120 SER A CA 1
ATOM 866 C C . SER A 1 120 ? -22.342 -12.062 3.857 1.00 89.88 120 SER A C 1
ATOM 868 O O . SER A 1 120 ? -22.369 -10.856 3.620 1.00 89.88 120 SER A O 1
ATOM 870 N N . THR A 1 121 ? -22.986 -12.946 3.090 1.00 90.75 121 THR A N 1
ATOM 871 C CA . THR A 1 121 ? -23.839 -12.582 1.946 1.00 90.75 121 THR A CA 1
ATOM 872 C C . THR A 1 121 ? -25.301 -12.907 2.266 1.00 90.75 121 THR A C 1
ATOM 874 O O . THR A 1 121 ? -25.574 -14.030 2.699 1.00 90.75 121 THR A O 1
ATOM 877 N N . PRO A 1 122 ? -26.255 -11.975 2.074 1.00 88.88 122 PRO A N 1
ATOM 878 C CA . PRO A 1 122 ? -27.663 -12.241 2.337 1.00 88.88 122 PRO A CA 1
ATOM 879 C C . PRO A 1 122 ? -28.302 -13.111 1.256 1.00 88.88 122 PRO A C 1
ATOM 881 O O . PRO A 1 122 ? -27.823 -13.214 0.127 1.00 88.88 122 PRO A O 1
ATOM 884 N N . VAL A 1 123 ? -29.447 -13.701 1.596 1.00 86.88 123 VAL A N 1
ATOM 885 C CA . VAL A 1 123 ? -30.317 -14.336 0.608 1.00 86.88 123 VAL A CA 1
ATOM 886 C C . VAL A 1 123 ? -31.190 -13.245 -0.010 1.00 86.88 123 VAL A C 1
ATOM 888 O O . VAL A 1 123 ? -31.950 -12.576 0.676 1.00 86.88 123 VAL A O 1
ATOM 891 N N . PHE A 1 124 ? -31.102 -13.045 -1.320 1.00 87.81 124 PHE A N 1
ATOM 892 C CA . PHE A 1 124 ? -31.799 -11.931 -1.981 1.00 87.81 124 PHE A CA 1
ATOM 893 C C . PHE A 1 124 ? -33.259 -12.229 -2.348 1.00 87.81 124 PHE A C 1
ATOM 895 O O . PHE A 1 124 ? -33.940 -11.388 -2.930 1.00 87.81 124 PHE A O 1
ATOM 902 N N . THR A 1 125 ? -33.758 -13.423 -2.024 1.00 85.81 125 THR A N 1
ATOM 903 C CA . THR A 1 125 ? -35.125 -13.846 -2.338 1.00 85.81 125 THR A CA 1
ATOM 904 C C . THR A 1 125 ? -35.853 -14.327 -1.087 1.00 85.81 125 THR A C 1
ATOM 906 O O . THR A 1 125 ? -35.283 -14.981 -0.217 1.00 85.81 125 THR A O 1
ATOM 909 N N . ALA A 1 126 ? -37.141 -14.002 -0.996 1.00 86.44 126 ALA A N 1
ATOM 910 C CA . ALA A 1 126 ? -38.017 -14.450 0.077 1.00 86.44 126 ALA A CA 1
ATOM 911 C C . ALA A 1 126 ? -39.330 -14.971 -0.514 1.00 86.44 126 ALA A C 1
ATOM 913 O O . ALA A 1 126 ? -39.861 -14.413 -1.473 1.00 86.44 126 ALA A O 1
ATOM 914 N N . SER A 1 127 ? -39.868 -16.044 0.066 1.00 86.12 127 SER A N 1
ATOM 915 C CA . SER A 1 127 ? -41.172 -16.587 -0.326 1.00 86.12 127 SER A CA 1
ATOM 916 C C . SER A 1 127 ? -42.296 -15.959 0.505 1.00 86.12 127 SER A C 1
ATOM 918 O O . SER A 1 127 ? -42.156 -15.861 1.729 1.00 86.12 127 SER A O 1
ATOM 920 N N . PRO A 1 128 ? -43.438 -15.584 -0.100 1.00 84.25 128 PRO A N 1
ATOM 921 C CA . PRO A 1 128 ? -44.594 -15.095 0.643 1.00 84.25 128 PRO A CA 1
ATOM 922 C C . PRO A 1 128 ? -45.030 -16.062 1.753 1.00 84.25 128 PRO A C 1
ATOM 924 O O . PRO A 1 128 ? -45.059 -17.276 1.564 1.00 84.25 128 PRO A O 1
ATOM 927 N N . GLY A 1 129 ? -45.364 -15.517 2.925 1.00 82.88 129 GLY A N 1
ATOM 928 C CA . GLY A 1 129 ? -45.842 -16.292 4.076 1.00 82.88 129 GLY A CA 1
ATOM 929 C C . GLY A 1 129 ? -44.763 -17.070 4.840 1.00 82.88 129 GLY A C 1
ATOM 930 O O . GLY A 1 129 ? -45.066 -17.620 5.897 1.00 82.88 129 GLY A O 1
ATOM 931 N N . ARG A 1 130 ? -43.509 -17.090 4.365 1.00 82.94 130 ARG A N 1
ATOM 932 C CA . ARG A 1 130 ? -42.376 -17.674 5.094 1.00 82.94 130 ARG A CA 1
ATOM 933 C C . ARG A 1 130 ? -41.565 -16.581 5.795 1.00 82.94 130 ARG A C 1
ATOM 935 O O . ARG A 1 130 ? -41.396 -15.501 5.225 1.00 82.94 130 ARG A O 1
ATOM 942 N N . PRO A 1 131 ? -41.074 -16.825 7.023 1.00 80.94 131 PRO A N 1
ATOM 943 C CA . PRO A 1 131 ? -40.120 -15.918 7.636 1.00 80.94 131 PRO A CA 1
ATOM 944 C C . PRO A 1 131 ? -38.831 -15.899 6.807 1.00 80.94 131 PRO A C 1
ATOM 946 O O . PRO A 1 131 ? -38.371 -16.938 6.336 1.00 80.94 131 PRO A O 1
ATOM 949 N N . TYR A 1 132 ? -38.270 -14.711 6.631 1.00 83.38 132 TYR A N 1
ATOM 950 C CA . TYR A 1 132 ? -36.945 -14.519 6.065 1.00 83.38 132 TYR A CA 1
ATOM 951 C C . TYR A 1 132 ? -35.953 -14.380 7.216 1.00 83.38 132 TYR A C 1
ATOM 953 O O . TYR A 1 132 ? -36.167 -13.588 8.130 1.00 83.38 132 TYR A O 1
ATOM 961 N N . THR A 1 133 ? -34.875 -15.151 7.200 1.00 82.62 133 THR A N 1
ATOM 962 C CA . THR A 1 133 ? -33.820 -15.067 8.208 1.00 82.62 133 THR A CA 1
ATOM 963 C C . THR A 1 133 ? -32.470 -14.970 7.517 1.00 82.62 133 THR A C 1
ATOM 965 O O . THR A 1 133 ? -32.221 -15.629 6.510 1.00 82.62 133 THR A O 1
ATOM 968 N N . TYR A 1 134 ? -31.600 -14.122 8.048 1.00 83.88 134 TYR A N 1
ATOM 969 C CA . TYR A 1 134 ? -30.252 -13.913 7.545 1.00 83.88 134 TYR A CA 1
ATOM 970 C C . TYR A 1 134 ? -29.301 -13.724 8.714 1.00 83.88 134 TYR A C 1
ATOM 972 O O . TYR A 1 134 ? -29.506 -12.849 9.540 1.00 83.88 134 TYR A O 1
ATOM 980 N N . GLN A 1 135 ? -28.257 -14.538 8.786 1.00 83.19 135 GLN A N 1
ATOM 981 C CA . GLN A 1 135 ? -27.210 -14.371 9.786 1.00 83.19 135 GLN A CA 1
ATOM 982 C C . GLN A 1 135 ? -26.168 -13.393 9.241 1.00 83.19 135 GLN A C 1
ATOM 984 O O . GLN A 1 135 ? -25.398 -13.761 8.352 1.00 83.19 135 GLN A O 1
ATOM 989 N N . VAL A 1 136 ? -26.159 -12.159 9.748 1.00 85.75 136 VAL A N 1
ATOM 990 C CA . VAL A 1 136 ? -25.106 -11.198 9.428 1.00 85.75 136 VAL A CA 1
ATOM 991 C C . VAL A 1 136 ? -23.847 -11.554 10.216 1.00 85.75 136 VAL A C 1
ATOM 993 O O . VAL A 1 136 ? -23.883 -11.809 11.420 1.00 85.75 136 VAL A O 1
ATOM 996 N N . GLN A 1 137 ? -22.726 -11.596 9.514 1.00 84.50 137 GLN A N 1
ATOM 997 C CA . GLN A 1 137 ? -21.395 -11.739 10.072 1.00 84.50 137 GLN A CA 1
ATOM 998 C C . GLN A 1 137 ? -20.585 -10.537 9.627 1.00 84.50 137 GLN A C 1
ATOM 1000 O O . GLN A 1 137 ? -20.651 -10.110 8.471 1.00 84.50 137 GLN A O 1
ATOM 1005 N N . ALA A 1 138 ? -19.828 -9.995 10.562 1.00 84.75 138 ALA A N 1
ATOM 1006 C CA . ALA A 1 138 ? -18.864 -8.959 10.293 1.00 84.75 138 ALA A CA 1
ATOM 1007 C C . ALA A 1 138 ? -17.618 -9.209 11.137 1.00 84.75 138 ALA A C 1
ATOM 1009 O O . ALA A 1 138 ? -17.657 -9.883 12.170 1.00 84.75 138 ALA A O 1
ATOM 1010 N N . THR A 1 139 ? -16.511 -8.657 10.675 1.00 84.19 139 THR A N 1
ATOM 1011 C CA . THR A 1 139 ? -15.223 -8.688 11.356 1.00 84.19 139 THR A CA 1
ATOM 1012 C C . THR A 1 139 ? -14.734 -7.270 11.547 1.00 84.19 139 THR A C 1
ATOM 1014 O O . THR A 1 139 ? -14.861 -6.445 10.644 1.00 84.19 139 THR A O 1
ATOM 1017 N N . ASP A 1 140 ? -14.144 -7.010 12.700 1.00 81.94 140 ASP A N 1
ATOM 1018 C CA . ASP A 1 140 ? -13.418 -5.783 12.985 1.00 81.94 140 ASP A CA 1
ATOM 1019 C C . ASP A 1 140 ? -11.938 -6.157 13.155 1.00 81.94 140 ASP A C 1
ATOM 1021 O O . ASP A 1 140 ? -11.613 -7.138 13.827 1.00 81.94 140 ASP A O 1
ATOM 1025 N N . ALA A 1 141 ? -11.063 -5.460 12.432 1.00 77.12 141 ALA A N 1
ATOM 1026 C CA . ALA A 1 141 ? -9.646 -5.795 12.348 1.00 77.12 141 ALA A CA 1
ATOM 1027 C C . ALA A 1 141 ? -8.845 -5.297 13.561 1.00 77.12 141 ALA A C 1
ATOM 1029 O O . ALA A 1 141 ? -7.778 -5.847 13.842 1.00 77.12 141 ALA A O 1
ATOM 1030 N N . ASP A 1 142 ? -9.336 -4.283 14.272 1.00 75.50 142 ASP A N 1
ATOM 1031 C CA . ASP A 1 142 ? -8.658 -3.684 15.429 1.00 75.50 142 ASP A CA 1
ATOM 1032 C C . ASP A 1 142 ? -9.513 -3.624 16.693 1.00 75.50 142 ASP A C 1
ATOM 1034 O O . ASP A 1 142 ? -8.988 -3.324 17.770 1.00 75.50 142 ASP A O 1
ATOM 1038 N N . GLY A 1 143 ? -10.789 -3.984 16.600 1.00 76.12 143 GLY A N 1
ATOM 1039 C CA . GLY A 1 143 ? -11.696 -3.917 17.727 1.00 76.12 143 GLY A CA 1
ATOM 1040 C C . GLY A 1 143 ? -12.729 -5.027 17.779 1.00 76.12 143 GLY A C 1
ATOM 1041 O O . GLY A 1 143 ? -12.637 -6.088 17.159 1.00 76.12 143 GLY A O 1
ATOM 1042 N N . THR A 1 144 ? -13.732 -4.773 18.607 1.00 75.69 144 THR A N 1
ATOM 1043 C CA . THR A 1 144 ? -14.940 -5.579 18.688 1.00 75.69 144 THR A CA 1
ATOM 1044 C C . THR A 1 144 ? -16.105 -4.787 18.124 1.00 75.69 144 THR A C 1
ATOM 1046 O O . THR A 1 144 ? -16.313 -3.610 18.423 1.00 75.69 144 THR A O 1
ATOM 1049 N N . ILE A 1 145 ? -16.938 -5.475 17.351 1.00 79.19 145 ILE A N 1
ATOM 1050 C CA . ILE A 1 145 ? -18.189 -4.912 16.855 1.00 79.19 145 ILE A CA 1
ATOM 1051 C C . ILE A 1 145 ? -19.083 -4.617 18.052 1.00 79.19 145 ILE A C 1
ATOM 1053 O O . ILE A 1 145 ? -19.378 -5.509 18.842 1.00 79.19 145 ILE A O 1
ATOM 1057 N N . SER A 1 146 ? -19.512 -3.363 18.184 1.00 74.25 146 SER A N 1
ATOM 1058 C CA . SER A 1 146 ? -20.300 -2.927 19.341 1.00 74.25 146 SER A CA 1
ATOM 1059 C C . SER A 1 146 ? -21.808 -3.114 19.151 1.00 74.25 146 SER A C 1
ATOM 1061 O O . SER A 1 146 ? -22.511 -3.397 20.117 1.00 74.25 146 SER A O 1
ATOM 1063 N N . GLN A 1 147 ? -22.316 -2.977 17.921 1.00 78.75 147 GLN A N 1
ATOM 1064 C CA . GLN A 1 147 ? -23.739 -3.136 17.608 1.00 78.75 147 GLN A CA 1
ATOM 1065 C C . GLN A 1 147 ? -23.977 -3.373 16.113 1.00 78.75 147 GLN A C 1
ATOM 1067 O O . GLN A 1 147 ? -23.212 -2.894 15.276 1.00 78.75 147 GLN A O 1
ATOM 1072 N N . TYR A 1 148 ? -25.089 -4.032 15.790 1.00 80.88 148 TYR A N 1
ATOM 1073 C CA . TYR A 1 148 ? -25.664 -4.061 14.448 1.00 80.88 148 TYR A CA 1
ATOM 1074 C C . TYR A 1 148 ? -26.967 -3.250 14.424 1.00 80.88 148 TYR A C 1
ATOM 1076 O O . TYR A 1 148 ? -27.749 -3.288 15.374 1.00 80.88 148 TYR A O 1
ATOM 1084 N N . GLN A 1 149 ? -27.224 -2.532 13.328 1.00 82.62 149 GLN A N 1
ATOM 1085 C CA . GLN A 1 149 ? -28.436 -1.728 13.152 1.00 82.62 149 GLN A CA 1
ATOM 1086 C C . GLN A 1 149 ? -28.979 -1.855 11.725 1.00 82.62 149 GLN A C 1
ATOM 1088 O O . GLN A 1 149 ? -28.223 -1.877 10.756 1.00 82.62 149 GLN A O 1
ATOM 1093 N N . LEU A 1 150 ? -30.308 -1.890 11.592 1.00 83.75 150 LEU A N 1
ATOM 1094 C CA . LEU A 1 150 ? -30.990 -1.740 10.307 1.00 83.75 150 LEU A CA 1
ATOM 1095 C C . LEU A 1 150 ? -31.163 -0.250 9.995 1.00 83.75 150 LEU A C 1
ATOM 1097 O O . LEU A 1 150 ? -31.886 0.446 10.704 1.00 83.75 150 LEU A O 1
ATOM 1101 N N . LEU A 1 151 ? -30.519 0.232 8.931 1.00 83.88 151 LEU A N 1
ATOM 1102 C CA . LEU A 1 151 ? -30.679 1.617 8.465 1.00 83.88 151 LEU A CA 1
ATOM 1103 C C . LEU A 1 151 ? -31.971 1.804 7.663 1.00 83.88 151 LEU A C 1
ATOM 1105 O O . LEU A 1 151 ? -32.648 2.821 7.779 1.00 83.88 151 LEU A O 1
ATOM 1109 N N . GLN A 1 152 ? -32.315 0.805 6.851 1.00 84.00 152 GLN A N 1
ATOM 1110 C CA . GLN A 1 152 ? -33.534 0.758 6.053 1.00 84.00 152 GLN A CA 1
ATOM 1111 C C . GLN A 1 152 ? -34.079 -0.663 6.078 1.00 84.00 152 GLN A C 1
ATOM 1113 O O . GLN A 1 152 ? -33.322 -1.626 5.948 1.00 84.00 152 GLN A O 1
ATOM 1118 N N . SER A 1 153 ? -35.390 -0.805 6.266 1.00 82.88 153 SER A N 1
ATOM 1119 C CA . SER A 1 153 ? -36.021 -2.120 6.257 1.00 82.88 153 SER A CA 1
ATOM 1120 C C . SER A 1 153 ? -37.521 -2.064 5.946 1.00 82.88 153 SER A C 1
ATOM 1122 O O . SER A 1 153 ? -38.168 -1.053 6.233 1.00 82.88 153 SER A O 1
ATOM 1124 N N . PRO A 1 154 ? -38.099 -3.132 5.361 1.00 84.31 154 PRO A N 1
ATOM 1125 C CA . PRO A 1 154 ? -39.544 -3.258 5.216 1.00 84.31 154 PRO A CA 1
ATOM 1126 C C . PRO A 1 154 ? -40.251 -3.341 6.579 1.00 84.31 154 PRO A C 1
ATOM 1128 O O . PRO A 1 154 ? -39.669 -3.861 7.538 1.00 84.31 154 PRO A O 1
ATOM 1131 N N . PRO A 1 155 ? -41.535 -2.940 6.666 1.00 82.62 155 PRO A N 1
ATOM 1132 C CA . PRO A 1 155 ? -42.324 -3.098 7.884 1.00 82.62 155 PRO A CA 1
ATOM 1133 C C . PRO A 1 155 ? -42.246 -4.523 8.447 1.00 82.62 155 PRO A C 1
ATOM 1135 O O . PRO A 1 155 ? -42.398 -5.500 7.712 1.00 82.62 155 PRO A O 1
ATOM 1138 N N . GLY A 1 156 ? -42.002 -4.639 9.754 1.00 79.75 156 GLY A N 1
ATOM 1139 C CA . GLY A 1 156 ? -41.886 -5.925 10.452 1.00 79.75 156 GLY A CA 1
ATOM 1140 C C . GLY A 1 156 ? -40.486 -6.550 10.453 1.00 79.75 156 GLY A C 1
ATOM 1141 O O . GLY A 1 156 ? -40.352 -7.697 10.880 1.00 79.75 156 GLY A O 1
ATOM 1142 N N . MET A 1 157 ? -39.453 -5.834 9.989 1.00 83.69 157 MET A N 1
ATOM 1143 C CA . MET A 1 157 ? -38.061 -6.279 10.110 1.00 83.69 157 MET A CA 1
ATOM 1144 C C . MET A 1 157 ? -37.438 -5.900 11.423 1.00 83.69 157 MET A C 1
ATOM 1146 O O . MET A 1 157 ? -37.521 -4.756 11.856 1.00 83.69 157 MET A O 1
ATOM 1150 N N . THR A 1 158 ? -36.780 -6.880 12.027 1.00 82.94 158 THR A N 1
ATOM 1151 C CA . THR A 1 158 ? -36.046 -6.696 13.262 1.00 82.94 158 THR A CA 1
ATOM 1152 C C . THR A 1 158 ? -34.659 -7.308 13.134 1.00 82.94 158 THR A C 1
ATOM 1154 O O . THR A 1 158 ? -34.413 -8.243 12.364 1.00 82.94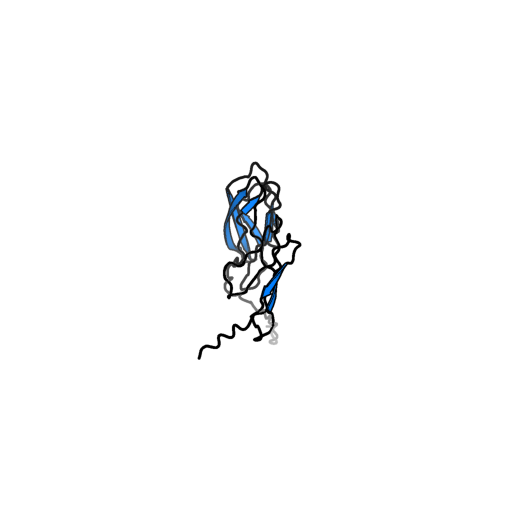 158 THR A O 1
ATOM 1157 N N . ILE A 1 159 ? -33.733 -6.752 13.902 1.00 82.38 159 ILE A N 1
ATOM 1158 C CA . ILE A 1 159 ? -32.420 -7.330 14.148 1.00 82.38 159 ILE A CA 1
ATOM 1159 C C . ILE A 1 159 ? -32.342 -7.649 15.637 1.00 82.38 159 ILE A C 1
ATOM 1161 O O . ILE A 1 159 ? -32.723 -6.820 16.463 1.00 82.38 159 ILE A O 1
ATOM 1165 N N . ASN A 1 160 ? -31.935 -8.870 15.978 1.00 69.69 160 ASN A N 1
ATOM 1166 C CA . ASN A 1 160 ? -31.829 -9.287 17.371 1.00 69.69 160 ASN A CA 1
ATOM 1167 C C . ASN A 1 160 ? -30.451 -8.897 17.910 1.00 69.69 160 ASN A C 1
ATOM 1169 O O . ASN A 1 160 ? -29.510 -9.676 17.810 1.00 69.69 160 ASN A O 1
ATOM 1173 N N . SER A 1 161 ? -30.342 -7.709 18.500 1.00 60.31 161 SER A N 1
ATOM 1174 C CA . SER A 1 161 ? -29.113 -7.211 19.126 1.00 60.31 161 SER A CA 1
ATOM 1175 C C . SER A 1 161 ? -28.939 -7.787 20.539 1.00 60.31 161 SER A C 1
ATOM 1177 O O . SER A 1 161 ? -29.237 -7.145 21.546 1.00 60.31 161 SER A O 1
ATOM 1179 N N . ALA A 1 162 ? -28.460 -9.029 20.634 1.00 49.53 162 ALA A N 1
ATOM 1180 C CA . ALA A 1 162 ? -28.062 -9.646 21.899 1.00 49.53 162 ALA A CA 1
ATOM 1181 C C . ALA A 1 162 ? -26.537 -9.836 21.925 1.00 49.53 162 ALA A C 1
ATOM 1183 O O . ALA A 1 162 ? -26.034 -10.775 21.326 1.00 49.53 162 ALA A O 1
ATOM 1184 N N . ARG A 1 163 ? -25.837 -8.931 22.634 1.00 49.06 163 ARG A N 1
ATOM 1185 C CA . ARG A 1 163 ? -24.389 -8.901 22.959 1.00 49.06 163 ARG A CA 1
ATOM 1186 C C . ARG A 1 163 ? -23.481 -9.665 21.959 1.00 49.06 163 ARG A C 1
ATOM 1188 O O . ARG A 1 163 ? -23.341 -10.885 22.086 1.00 49.06 163 ARG A O 1
ATOM 1195 N N . PRO A 1 164 ? -22.793 -8.969 21.037 1.00 47.28 164 PRO A N 1
ATOM 1196 C CA . PRO A 1 164 ? -22.234 -9.576 19.833 1.00 47.28 164 PRO A CA 1
ATOM 1197 C C . PRO A 1 164 ? -21.170 -10.638 20.144 1.00 47.28 164 PRO A C 1
ATOM 1199 O O . PRO A 1 164 ? -20.142 -10.362 20.762 1.00 47.28 164 PRO A O 1
ATOM 1202 N N . ARG A 1 165 ? -21.406 -11.868 19.671 1.00 50.66 165 ARG A N 1
ATOM 1203 C CA . ARG A 1 165 ? -20.368 -12.882 19.429 1.00 50.66 165 ARG A CA 1
ATOM 1204 C C . ARG A 1 165 ? -20.342 -13.176 17.935 1.00 50.66 165 ARG A C 1
ATOM 1206 O O . ARG A 1 165 ? -21.105 -14.026 17.512 1.00 50.66 165 ARG A O 1
ATOM 1213 N N . ASN A 1 166 ? -19.510 -12.482 17.158 1.00 48.56 166 ASN A N 1
ATOM 1214 C CA . ASN A 1 166 ? -19.065 -12.781 15.776 1.00 48.56 166 ASN A CA 1
ATOM 1215 C C . ASN A 1 166 ? -20.111 -13.221 14.706 1.00 48.56 166 ASN A C 1
ATOM 1217 O O . ASN A 1 166 ? -19.737 -13.504 13.572 1.00 48.56 166 ASN A O 1
ATOM 1221 N N . SER A 1 167 ? -21.404 -13.275 15.024 1.00 51.19 167 SER A N 1
ATOM 1222 C CA . SER A 1 167 ? -22.512 -13.728 14.183 1.00 51.19 167 SER A CA 1
ATOM 1223 C C . SER A 1 167 ? -23.834 -13.339 14.852 1.00 51.19 167 SER A C 1
ATOM 1225 O O . SER A 1 167 ? -24.050 -13.704 16.010 1.00 51.19 167 SER A O 1
ATOM 1227 N N . GLU A 1 168 ? -24.716 -12.630 14.146 1.00 59.06 168 GLU A N 1
ATOM 1228 C CA . GLU A 1 168 ? -26.053 -12.279 14.644 1.00 59.06 168 GLU A CA 1
ATOM 1229 C C . GLU A 1 168 ? -27.153 -12.562 13.618 1.00 59.06 168 GLU A C 1
ATOM 1231 O O . GLU A 1 168 ? -26.984 -12.390 12.411 1.00 59.06 168 GLU A O 1
ATOM 1236 N N . ALA A 1 169 ? -28.322 -12.963 14.121 1.00 54.56 169 ALA A N 1
ATOM 1237 C CA . ALA A 1 169 ? -29.474 -13.309 13.305 1.00 54.56 169 ALA A CA 1
ATOM 1238 C C . ALA A 1 169 ? -30.345 -12.078 13.039 1.00 54.56 169 ALA A C 1
ATOM 1240 O O . ALA A 1 169 ? -30.988 -11.542 13.942 1.00 54.56 169 ALA A O 1
ATOM 1241 N N . VAL A 1 170 ? -30.447 -11.678 11.779 1.00 55.34 170 VAL A N 1
ATOM 1242 C CA . VAL A 1 170 ? -31.516 -10.823 11.264 1.00 55.34 170 VAL A CA 1
ATOM 1243 C C . VAL A 1 170 ? -32.730 -11.704 10.980 1.00 55.34 170 VAL A C 1
ATOM 1245 O O . VAL A 1 170 ? -32.636 -12.700 10.260 1.00 55.34 170 VAL A O 1
ATOM 1248 N N . THR A 1 171 ? -33.890 -11.352 11.532 1.00 55.03 171 THR A N 1
ATOM 1249 C CA . THR A 1 171 ? -35.128 -12.120 11.346 1.00 55.03 171 THR A CA 1
ATOM 1250 C C . THR A 1 171 ? -36.254 -11.220 10.862 1.00 55.03 171 THR A C 1
ATOM 1252 O O . THR A 1 171 ? -36.478 -10.134 11.382 1.00 55.03 171 THR A O 1
ATOM 1255 N N . TRP A 1 172 ? -37.005 -11.695 9.880 1.00 40.94 172 TRP A N 1
ATOM 1256 C CA . TRP A 1 172 ? -38.177 -11.039 9.325 1.00 40.94 172 TRP A CA 1
ATOM 1257 C C . TRP A 1 172 ? -39.327 -12.031 9.267 1.00 40.94 172 TRP A C 1
ATOM 1259 O O . TRP A 1 172 ? -39.173 -13.143 8.763 1.00 40.94 172 TRP A O 1
ATOM 1269 N N . ARG A 1 173 ? -40.516 -11.633 9.716 1.00 43.34 173 ARG A N 1
ATOM 1270 C CA . ARG A 1 173 ? -41.739 -12.404 9.478 1.00 43.34 173 ARG A CA 1
ATOM 1271 C C . ARG A 1 173 ? -42.772 -11.483 8.854 1.00 43.34 173 ARG A C 1
ATOM 1273 O O . ARG A 1 173 ? -43.303 -10.609 9.530 1.00 43.34 173 ARG A O 1
ATOM 1280 N N . LYS A 1 174 ? -43.113 -11.715 7.581 1.00 36.97 174 LYS A N 1
ATOM 1281 C CA . LYS A 1 174 ? -44.298 -11.092 6.984 1.00 36.97 174 LYS A CA 1
ATOM 1282 C C . LYS A 1 174 ? -45.529 -11.658 7.681 1.00 36.97 174 LYS A C 1
ATOM 1284 O O . LYS A 1 174 ? -45.928 -12.789 7.405 1.00 36.97 174 LYS A O 1
ATOM 1289 N N . VAL A 1 175 ? -46.137 -10.897 8.581 1.00 37.03 175 VAL A N 1
ATOM 1290 C CA . VAL A 1 175 ? -47.511 -11.177 9.000 1.00 37.03 175 VAL A CA 1
ATOM 1291 C C . VAL A 1 175 ? -48.394 -10.624 7.889 1.00 37.03 175 VAL A C 1
ATOM 1293 O O . VAL A 1 175 ? -48.350 -9.431 7.603 1.00 37.03 175 VAL A O 1
ATOM 1296 N N . ALA A 1 176 ? -49.122 -11.491 7.184 1.00 35.91 176 ALA A N 1
ATOM 1297 C CA . ALA A 1 176 ? -50.096 -11.039 6.202 1.00 35.91 176 ALA A CA 1
ATOM 1298 C C . ALA A 1 176 ? -51.169 -10.225 6.938 1.00 35.91 176 ALA A C 1
ATOM 1300 O O . ALA A 1 176 ? -52.011 -10.791 7.633 1.00 35.91 176 ALA A O 1
ATOM 1301 N N . SER A 1 177 ? -51.128 -8.899 6.818 1.00 38.69 177 SER A N 1
ATOM 1302 C CA . SER A 1 177 ? -52.223 -8.036 7.236 1.00 38.69 177 SER A CA 1
ATOM 1303 C C . SER A 1 177 ? -53.389 -8.269 6.278 1.00 38.69 177 SER A C 1
ATOM 1305 O O . SER A 1 177 ? -53.442 -7.740 5.170 1.00 38.69 177 SER A O 1
ATOM 1307 N N . LYS A 1 178 ? -54.325 -9.122 6.702 1.00 42.31 178 LYS A N 1
ATOM 1308 C CA . LYS A 1 178 ? -55.685 -9.125 6.171 1.00 42.31 178 LYS A CA 1
ATOM 1309 C C . LYS A 1 178 ? -56.354 -7.853 6.689 1.00 42.31 178 LYS A C 1
ATOM 1311 O O . LYS A 1 178 ? -56.727 -7.802 7.857 1.00 42.31 178 LYS A O 1
ATOM 1316 N N . THR A 1 179 ? -56.540 -6.860 5.828 1.00 35.41 179 THR A N 1
ATOM 1317 C CA . THR A 1 179 ? -57.609 -5.881 6.036 1.00 35.41 179 THR A CA 1
ATOM 1318 C C . THR A 1 179 ? -58.765 -6.305 5.144 1.00 35.41 179 THR A C 1
ATOM 1320 O O . THR A 1 179 ? -58.733 -6.120 3.932 1.00 35.41 179 THR A O 1
ATOM 1323 N N . LEU A 1 180 ? -59.758 -6.952 5.756 1.00 40.78 180 LEU A N 1
ATOM 1324 C CA . LEU A 1 180 ? -61.115 -6.989 5.224 1.00 40.78 180 LEU A CA 1
ATOM 1325 C C . LEU A 1 180 ? -61.686 -5.579 5.386 1.00 40.78 180 LEU A C 1
ATOM 1327 O O . LEU A 1 180 ? -61.764 -5.087 6.510 1.00 40.78 180 LEU A O 1
ATOM 1331 N N . ALA A 1 181 ? -62.103 -4.950 4.295 1.00 36.34 181 ALA A N 1
ATOM 1332 C CA . ALA A 1 181 ? -63.057 -3.853 4.346 1.00 36.34 181 ALA A CA 1
ATOM 1333 C C . ALA A 1 181 ? -64.074 -4.039 3.214 1.00 36.34 181 ALA A C 1
ATOM 1335 O O . ALA A 1 181 ? -63.722 -4.517 2.138 1.00 36.34 181 ALA A O 1
ATOM 1336 N N . ARG A 1 182 ? -65.323 -3.772 3.595 1.00 39.97 182 ARG A N 1
ATOM 1337 C CA . ARG A 1 182 ? -66.604 -4.153 2.992 1.00 39.97 182 ARG A CA 1
ATOM 1338 C C . ARG A 1 182 ? -66.862 -3.586 1.605 1.00 39.97 182 ARG A C 1
ATOM 1340 O O . ARG A 1 182 ? -66.387 -2.462 1.346 1.00 39.97 182 ARG A O 1
#

Nearest PDB structures (foldseek):
  8uf4-assembly1_C  TM=8.165E-01  e=1.855E-05  Homo sapiens
  8uf4-assembly1_A  TM=8.275E-01  e=2.807E-05  Homo sapiens
  9c3c-assembly1_A  TM=8.181E-01  e=1.547E-04  Oryctolagus cuniculus
  8yt8-assembly1_O  TM=4.883E-01  e=1.360E-05  Mus musculus
  6cgb-assembly1_A-2  TM=3.685E-01  e=6.254E-04  Mus musculus

Mean predicted aligned error: 12.73 Å

Sequence (182 aa):
MDSSGAYVGQAFTLNVRGVNAPPGIISSPPTLAAADKAYKYQIVARDAENDPLTFSLVSPPNGMTINPKTGLIQWTPSLSQVGVQNVGVLVSDSSGATASQQYALTISQTAINLPPAITSTPVFTASPGRPYTYQVQATDADGTISQYQLLQSPPGMTINSARPRNSEAVTWRKVASKTLAR

Secondary structure (DSSP, 8-state):
--TTS-----------PPPPPPPEE------EEETTS-EEEE--EE-SS-PPPEEEEESPPTT-EE-TTT-EEEE---GGG-EEEEEEEEEE-TTS-EEEEEEEEEEESS---PPPEE---------TTSPEEEEE-EE-SSS-------SS--TTEEE---S--S-EEEEE----------

Foldseek 3Di:
DDPVPDDDDDDDDDDDDDDFDAKAWDDDADQEDEAQDKGKDWIDIAGPVRAQKFKDKDPFDPQWDADRRGRIIIGHHHLVPAAKTKIKMWMAGPVGHIDIDIGIHGYHHDGDFDDKAWDDDADPDDDPQDKGKDKIFIDGPPDDDPFDDDPDDDPQWDWDTDPDDRIGMTIGGPDPPDDDDD

Solvent-accessible surface area (backbone atoms only — not comparable to full-atom values): 11502 Å² total; per-residue (Å²): 104,50,101,86,67,56,65,87,82,86,86,81,83,83,82,79,76,72,88,82,67,49,38,45,77,77,56,80,76,79,47,67,45,22,33,79,36,82,42,75,42,70,55,41,68,50,40,89,85,65,55,64,58,39,34,44,67,47,78,54,56,90,78,52,46,61,39,39,76,68,29,41,32,42,32,61,44,48,74,92,56,50,40,81,43,64,40,32,37,39,38,30,38,80,87,69,38,57,32,74,50,75,49,66,32,37,26,35,79,51,81,71,86,63,78,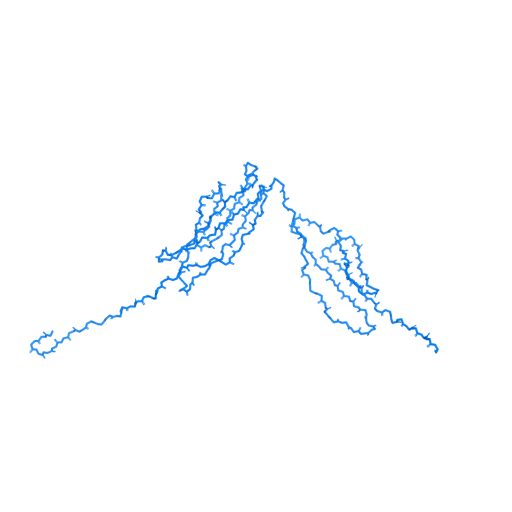66,42,78,72,54,82,79,77,93,73,77,60,90,83,47,67,44,73,40,68,51,26,50,50,41,89,74,60,75,74,8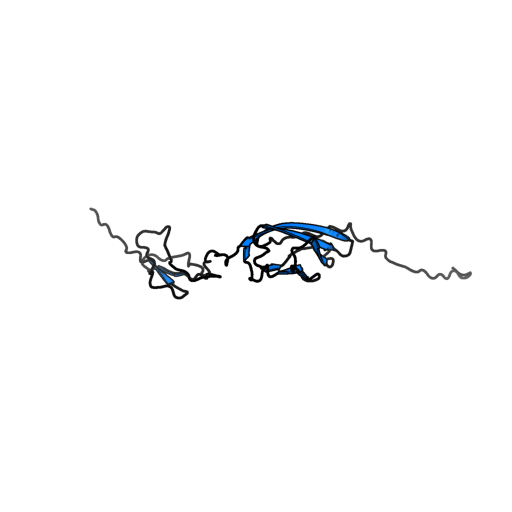5,79,81,82,83,90,74,76,65,91,66,60,48,70,64,82,69,81,77,62,77,57,42,52,34,45,29,52,65,72,83,81,80,79,88,77,135

InterPro domains:
  IPR013783 Immunoglobulin-like fold [G3DSA:2.60.40.10] (12-108)
  IPR013783 Immunoglobulin-like fold [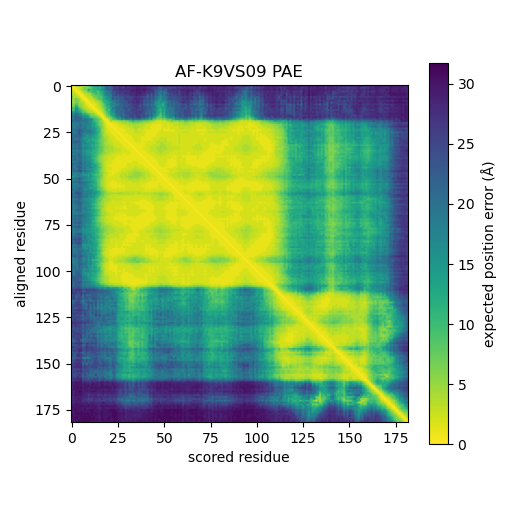G3DSA:2.60.40.10] (109-179)
  IPR015919 Cadherin-like superfamily [SSF49313] (21-109)

Radius of gyration: 29.96 Å; Cα contacts (8 Å, |Δi|>4): 343; chains: 1; bounding box: 104×39×80 Å